Protein AF-A0A931BVM5-F1 (afdb_monomer)

Secondary structure (DSSP, 8-state):
-------HHHHHHTTS--GGGS-HHHHHHHHHHHHHHHHHH-TTHHHHT-EEHHHHHHHHHHHHHHHHTT--B-TTT-SBHHHHHHHHHHHHHHHHHTT-EE--PPP--SHHHHHHHHHHHHHHHHHHTTT--PPPP-GGG-GGGGG-TT--------SS-----S--S-GGG--TT-----

Sequence (182 aa):
MDTKPTNPKDLIGSGKLPVHLWPETATVLGAMALLDGALKYGRSNFRAIGVRSSIYYDAARRHLAAWFEGEDADPDSGLPHLAHALASIAILVDAKAAGKLNDDRMIAGGYRQLIDGMTMHVQRLKDQHAARDPRHYTIADNPANDNAPGRALDAACTGIGCIMSGGCQHPEKCGRIGRCQG

pLDDT: mean 82.14, std 22.31, range [26.61, 98.5]

Radius of gyration: 27.61 Å; Cα contacts (8 Å, |Δi|>4): 112; chains: 1; bounding box: 58×76×55 Å

Solvent-accessible surface area (backbone atoms only — not comparable to full-atom values): 11507 Å² total; per-residue (Å²): 132,87,77,74,84,73,54,68,65,55,65,60,50,72,74,45,86,70,65,84,76,56,62,64,70,57,51,53,36,21,50,53,36,46,48,56,46,25,74,75,64,43,73,66,39,51,69,75,78,32,43,51,45,55,61,38,51,49,53,21,48,50,27,52,46,43,41,73,74,69,42,64,51,35,87,90,77,68,43,46,20,68,18,47,24,44,29,31,51,49,50,54,55,50,17,53,77,70,75,26,51,45,80,66,65,79,78,89,72,64,60,67,64,51,50,58,61,53,53,62,50,52,56,55,52,48,65,77,42,66,92,62,83,78,89,82,84,55,80,89,70,41,78,77,62,78,73,50,94,79,71,75,74,78,79,74,86,66,94,72,81,89,81,82,86,76,88,76,96,63,86,90,74,77,59,101,76,83,67,87,76,133

Mean predicted aligned error: 12.97 Å

Organism: NCBI:txid2791025

Structure (mmCIF, N/CA/C/O backbone):
data_AF-A0A931BVM5-F1
#
_entry.id   AF-A0A931BVM5-F1
#
loop_
_atom_site.group_PDB
_atom_site.id
_atom_site.type_symbol
_atom_site.label_atom_id
_atom_site.label_alt_id
_atom_site.label_comp_id
_atom_site.label_asym_id
_atom_site.label_entity_id
_atom_site.label_seq_id
_atom_site.pdbx_PDB_ins_code
_atom_site.Cartn_x
_atom_site.Cartn_y
_atom_site.Cartn_z
_atom_site.occupancy
_atom_site.B_iso_or_equiv
_atom_site.auth_seq_id
_atom_site.auth_comp_id
_atom_site.auth_asym_id
_atom_site.auth_atom_id
_atom_site.pdbx_PDB_model_num
ATOM 1 N N . MET A 1 1 ? -34.459 11.591 -33.025 1.00 42.59 1 MET A N 1
ATOM 2 C CA . MET A 1 1 ? -33.511 11.008 -32.056 1.00 42.59 1 MET A CA 1
ATOM 3 C C . MET A 1 1 ? -34.347 10.448 -30.923 1.00 42.59 1 MET A C 1
ATOM 5 O O . MET A 1 1 ? -34.807 11.222 -30.097 1.00 42.59 1 MET A O 1
ATOM 9 N N . ASP A 1 2 ? -34.633 9.147 -30.954 1.00 52.28 2 ASP A N 1
ATOM 10 C CA . ASP A 1 2 ? -35.362 8.472 -29.877 1.00 52.28 2 ASP A CA 1
ATOM 11 C C . ASP A 1 2 ? -34.445 8.353 -28.661 1.00 52.28 2 ASP A C 1
ATOM 13 O O . ASP A 1 2 ? -33.487 7.577 -28.646 1.00 52.28 2 ASP A O 1
ATOM 17 N N . THR A 1 3 ? -34.715 9.153 -27.638 1.00 57.78 3 THR A N 1
ATOM 18 C CA . THR A 1 3 ? -34.108 8.984 -26.323 1.00 57.78 3 THR A CA 1
ATOM 19 C C . THR A 1 3 ? -34.682 7.714 -25.711 1.00 57.78 3 THR A C 1
ATOM 21 O O . THR A 1 3 ? -35.846 7.687 -25.311 1.00 57.78 3 THR A O 1
ATOM 24 N N . LYS A 1 4 ? -33.874 6.648 -25.657 1.00 61.81 4 LYS A N 1
ATOM 25 C CA . LYS A 1 4 ? -34.205 5.449 -24.880 1.00 61.81 4 LYS A CA 1
ATOM 26 C C . LYS A 1 4 ? -34.625 5.874 -23.466 1.00 61.81 4 LYS A C 1
ATOM 28 O O . LYS A 1 4 ? -33.920 6.689 -22.869 1.00 61.81 4 LYS A O 1
ATOM 33 N N . PRO A 1 5 ? -35.728 5.340 -22.918 1.00 58.97 5 PRO A N 1
ATOM 34 C CA . PRO A 1 5 ? -36.101 5.610 -21.540 1.00 58.97 5 PRO A CA 1
ATOM 35 C C . PRO A 1 5 ? -35.011 5.040 -20.626 1.00 58.97 5 PRO A C 1
ATOM 37 O O . PRO A 1 5 ? -34.895 3.827 -20.458 1.00 58.97 5 PRO A O 1
ATOM 40 N N . THR A 1 6 ? -34.166 5.916 -20.082 1.00 65.19 6 THR A N 1
ATOM 41 C CA . THR A 1 6 ? -33.165 5.539 -19.084 1.00 65.19 6 THR A CA 1
ATOM 42 C C . THR A 1 6 ? -33.905 5.053 -17.850 1.00 65.19 6 THR A C 1
ATOM 44 O O . THR A 1 6 ? -34.750 5.766 -17.304 1.00 65.19 6 THR A O 1
ATOM 47 N N . ASN A 1 7 ? -33.609 3.830 -17.417 1.00 75.25 7 ASN A N 1
ATOM 48 C CA . ASN A 1 7 ? -34.174 3.268 -16.201 1.00 75.25 7 ASN A CA 1
ATOM 49 C C . ASN A 1 7 ? -33.899 4.243 -15.039 1.00 75.25 7 ASN A C 1
ATOM 51 O O . ASN A 1 7 ? -32.737 4.579 -14.794 1.00 75.25 7 ASN A O 1
ATOM 55 N N . PRO A 1 8 ? -34.922 4.705 -14.300 1.00 70.81 8 PRO A N 1
ATOM 56 C CA . PRO A 1 8 ? -34.732 5.639 -13.192 1.00 70.81 8 PRO A CA 1
ATOM 57 C C . PRO A 1 8 ? -33.739 5.126 -12.138 1.00 70.81 8 PRO A C 1
ATOM 59 O O . PRO A 1 8 ? -33.074 5.922 -11.475 1.00 70.81 8 PRO A O 1
ATOM 62 N N . LYS A 1 9 ? -33.589 3.797 -12.007 1.00 70.50 9 LYS A N 1
ATOM 63 C CA . LYS A 1 9 ? -32.579 3.178 -11.140 1.00 70.50 9 LYS A CA 1
ATOM 64 C C . LYS A 1 9 ? -31.150 3.350 -11.652 1.00 70.50 9 LYS A C 1
ATOM 66 O O . LYS A 1 9 ? -30.263 3.457 -10.814 1.00 70.50 9 LYS A O 1
ATOM 71 N N . ASP A 1 10 ? -30.927 3.421 -12.962 1.00 72.50 10 ASP A N 1
ATOM 72 C CA . ASP A 1 10 ? -29.594 3.645 -13.534 1.00 72.50 10 ASP A CA 1
ATOM 73 C C . ASP A 1 10 ? -29.157 5.088 -13.266 1.00 72.50 10 ASP A C 1
ATOM 75 O O . ASP A 1 10 ? -28.062 5.318 -12.768 1.00 72.50 10 ASP A O 1
ATOM 79 N N . LEU A 1 11 ? -30.057 6.058 -13.464 1.00 68.75 11 LEU A N 1
ATOM 80 C CA . LEU A 1 11 ? -29.774 7.478 -13.227 1.00 68.75 11 LEU A CA 1
ATOM 81 C C . LEU A 1 11 ? -29.498 7.784 -11.741 1.00 68.75 11 LEU A C 1
ATOM 83 O O . LEU A 1 11 ? -28.559 8.504 -11.411 1.00 68.75 11 LEU A O 1
ATOM 87 N N . ILE A 1 12 ? -30.292 7.203 -10.834 1.00 71.56 12 ILE A N 1
ATOM 88 C CA . ILE A 1 12 ? -30.086 7.327 -9.380 1.00 71.56 12 ILE A CA 1
ATOM 89 C C . ILE A 1 12 ? -28.873 6.498 -8.928 1.00 71.56 12 ILE A C 1
ATOM 91 O O . ILE A 1 12 ? -28.158 6.886 -8.004 1.00 71.56 12 ILE A O 1
ATOM 95 N N . GLY A 1 13 ? -28.640 5.345 -9.559 1.00 71.75 13 GLY A N 1
ATOM 96 C CA . GLY A 1 13 ? -27.545 4.427 -9.255 1.00 71.75 13 GLY A CA 1
ATOM 97 C C . GLY A 1 13 ? -26.176 4.997 -9.615 1.00 71.75 13 GLY A C 1
ATOM 98 O O . GLY A 1 13 ? -25.257 4.886 -8.807 1.00 71.75 13 GLY A O 1
ATOM 99 N N . SER A 1 14 ? -26.053 5.680 -10.756 1.00 78.06 14 SER A N 1
ATOM 100 C CA . SER A 1 14 ? -24.813 6.341 -11.192 1.00 78.06 14 SER A CA 1
ATOM 101 C C . SER A 1 14 ? -24.363 7.482 -10.276 1.00 78.06 14 SER A C 1
ATOM 103 O O . SER A 1 14 ? -23.193 7.849 -10.302 1.00 78.06 14 SER A O 1
ATOM 105 N N . GLY A 1 15 ? -25.260 8.036 -9.453 1.00 85.19 15 GLY A N 1
ATOM 106 C CA . GLY A 1 15 ? -24.915 9.046 -8.447 1.00 85.19 15 GLY A CA 1
ATOM 107 C C . GLY A 1 15 ? -24.384 8.473 -7.127 1.00 85.19 15 GLY A C 1
ATOM 108 O O . GLY A 1 15 ? -23.953 9.235 -6.263 1.00 85.19 15 GLY A O 1
ATOM 109 N N . LYS A 1 16 ? -24.435 7.149 -6.930 1.00 88.06 16 LYS A N 1
ATOM 110 C CA . LYS A 1 16 ? -23.966 6.486 -5.703 1.00 88.06 16 LYS A CA 1
ATOM 111 C C . LYS A 1 16 ? -22.513 6.044 -5.839 1.00 88.06 16 LYS A C 1
ATOM 113 O O . LYS A 1 16 ? -22.006 5.867 -6.942 1.00 88.06 16 LYS A O 1
ATOM 118 N N . LEU A 1 17 ? -21.861 5.813 -4.697 1.00 89.56 17 LEU A N 1
ATOM 119 C CA . LEU A 1 17 ? -20.501 5.277 -4.649 1.00 89.56 17 LEU A CA 1
ATOM 120 C C . LEU A 1 17 ? -20.424 3.960 -5.454 1.00 89.56 17 LEU A C 1
ATOM 122 O O . LEU A 1 17 ? -21.107 2.997 -5.089 1.00 89.56 17 LEU A O 1
ATOM 126 N N . PRO A 1 18 ? -19.610 3.885 -6.523 1.00 92.50 18 PRO A N 1
ATOM 127 C CA . PRO A 1 18 ? -19.565 2.725 -7.406 1.00 92.50 18 PRO A CA 1
ATOM 128 C C . PRO A 1 18 ? -18.680 1.618 -6.813 1.00 92.50 18 PRO A C 1
ATOM 130 O O . PRO A 1 18 ? -17.624 1.294 -7.347 1.00 92.50 18 PRO A O 1
ATOM 133 N N . VAL A 1 19 ? -19.113 1.020 -5.696 1.00 92.56 19 VAL A N 1
ATOM 134 C CA . VAL A 1 19 ? -18.341 -0.007 -4.963 1.00 92.56 19 VAL A CA 1
ATOM 135 C C . VAL A 1 19 ? -17.994 -1.234 -5.812 1.00 92.56 19 VAL A C 1
ATOM 137 O O . VAL A 1 19 ? -16.988 -1.875 -5.557 1.00 92.56 19 VAL A O 1
ATOM 140 N N . HIS A 1 20 ? -18.765 -1.511 -6.866 1.00 91.38 20 HIS A N 1
ATOM 141 C CA . HIS A 1 20 ? -18.509 -2.601 -7.813 1.00 91.38 20 HIS A CA 1
ATOM 142 C C . HIS A 1 20 ? -17.210 -2.440 -8.624 1.00 91.38 20 HIS A C 1
ATOM 144 O O . HIS A 1 20 ? -16.768 -3.398 -9.249 1.00 91.38 20 HIS A O 1
ATOM 150 N N . LEU A 1 21 ? -16.617 -1.238 -8.662 1.00 94.00 21 LEU A N 1
ATOM 151 C CA . LEU A 1 21 ? -15.313 -1.014 -9.294 1.00 94.00 21 LEU A CA 1
ATOM 152 C C . LEU A 1 21 ? -14.157 -1.528 -8.427 1.00 94.00 21 LEU A C 1
ATOM 154 O O . LEU A 1 21 ? -13.036 -1.658 -8.916 1.00 94.00 21 LEU A O 1
ATOM 158 N N . TRP A 1 22 ? -14.410 -1.795 -7.145 1.00 94.94 22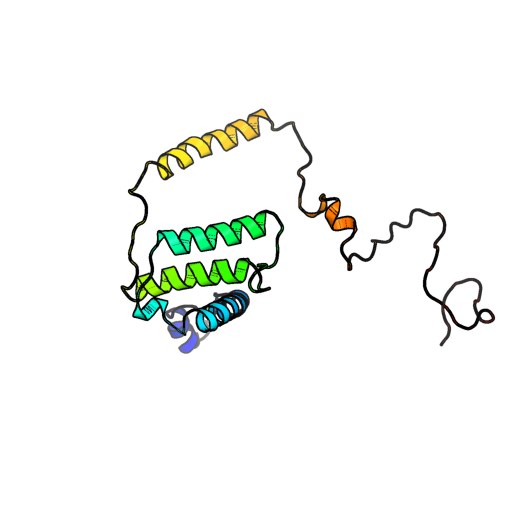 TRP A N 1
ATOM 159 C CA . TRP A 1 22 ? -13.421 -2.390 -6.265 1.00 94.94 22 TRP A CA 1
ATOM 160 C C . TRP A 1 22 ? -13.272 -3.888 -6.576 1.00 94.94 22 TRP A C 1
ATOM 162 O O . TRP A 1 22 ? -14.271 -4.609 -6.598 1.00 94.94 22 TRP A O 1
ATOM 172 N N . PRO A 1 23 ? -12.049 -4.390 -6.816 1.00 96.00 23 PRO A N 1
ATOM 173 C CA . PRO A 1 23 ? -11.846 -5.802 -7.103 1.00 96.00 23 PRO A CA 1
ATOM 174 C C . PRO A 1 23 ? -12.084 -6.653 -5.851 1.00 96.00 23 PRO A C 1
ATOM 176 O O . PRO A 1 23 ? -11.344 -6.562 -4.870 1.00 96.00 23 PRO A O 1
ATOM 179 N N . GLU A 1 24 ? -13.063 -7.557 -5.907 1.00 96.56 24 GLU A N 1
ATOM 180 C CA . GLU A 1 24 ? -13.383 -8.436 -4.770 1.00 96.56 24 GLU A CA 1
ATOM 181 C C . GLU A 1 24 ? -12.251 -9.405 -4.407 1.00 96.56 24 GLU A C 1
ATOM 183 O O . GLU A 1 24 ? -12.160 -9.863 -3.271 1.00 96.56 24 GLU A O 1
ATOM 188 N N . THR A 1 25 ? -11.318 -9.669 -5.324 1.00 96.81 25 THR A N 1
ATOM 189 C CA . THR A 1 25 ? -10.091 -10.420 -5.018 1.00 96.81 25 THR A CA 1
ATOM 190 C C . THR A 1 25 ? -9.241 -9.718 -3.955 1.00 96.81 25 THR A C 1
ATOM 192 O O . THR A 1 25 ? -8.720 -10.376 -3.054 1.00 96.81 25 THR A O 1
ATOM 195 N N . ALA A 1 26 ? -9.156 -8.384 -3.996 1.00 96.25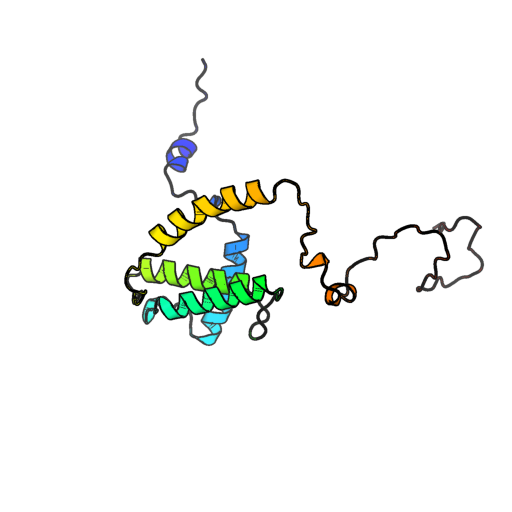 26 ALA A N 1
ATOM 196 C CA . ALA A 1 26 ? -8.482 -7.603 -2.964 1.00 96.25 26 ALA A CA 1
ATOM 197 C C . ALA A 1 26 ? -9.259 -7.643 -1.640 1.00 96.25 26 ALA A C 1
ATOM 199 O O . ALA A 1 26 ? -8.642 -7.733 -0.578 1.00 96.25 26 ALA A O 1
ATOM 200 N N . THR A 1 27 ? -10.599 -7.636 -1.693 1.00 96.75 27 THR A N 1
ATOM 201 C CA . THR A 1 27 ? -11.451 -7.823 -0.506 1.00 96.75 27 THR A CA 1
ATOM 202 C C . THR A 1 27 ? -11.159 -9.157 0.174 1.00 96.75 27 THR A C 1
ATOM 204 O O . THR A 1 27 ? -10.944 -9.187 1.383 1.00 96.75 27 THR A O 1
ATOM 207 N N . VAL A 1 28 ? -11.107 -10.253 -0.589 1.00 98.12 28 VAL A N 1
ATOM 208 C CA . VAL A 1 28 ? -10.853 -11.601 -0.060 1.00 98.12 28 VAL A CA 1
ATOM 209 C C . VAL A 1 28 ? -9.478 -11.688 0.605 1.00 98.12 28 VAL A C 1
ATOM 211 O O . VAL A 1 28 ? -9.382 -12.144 1.744 1.00 98.12 28 VAL A O 1
ATOM 214 N N . LEU A 1 29 ? -8.419 -11.208 -0.057 1.00 97.81 29 LEU A N 1
ATOM 215 C CA . LEU A 1 29 ? -7.067 -11.228 0.514 1.00 97.81 29 LEU A CA 1
ATOM 216 C C . LEU A 1 29 ? -6.962 -10.353 1.766 1.00 97.81 29 LEU A C 1
ATOM 218 O O . LEU A 1 29 ? -6.486 -10.812 2.804 1.00 97.81 29 LEU A O 1
ATOM 222 N N . GLY A 1 30 ? -7.459 -9.116 1.698 1.00 97.38 30 GLY A N 1
ATOM 223 C CA . GLY A 1 30 ? -7.471 -8.216 2.848 1.00 97.38 30 GLY A CA 1
ATOM 224 C C . GLY A 1 30 ? -8.259 -8.792 4.028 1.00 97.38 30 GLY A C 1
ATOM 225 O O . GLY A 1 30 ? -7.814 -8.688 5.168 1.00 97.38 30 GLY A O 1
ATOM 226 N N . ALA A 1 31 ? -9.390 -9.457 3.772 1.00 97.75 31 ALA A N 1
ATOM 227 C CA . ALA A 1 31 ? -10.186 -10.108 4.8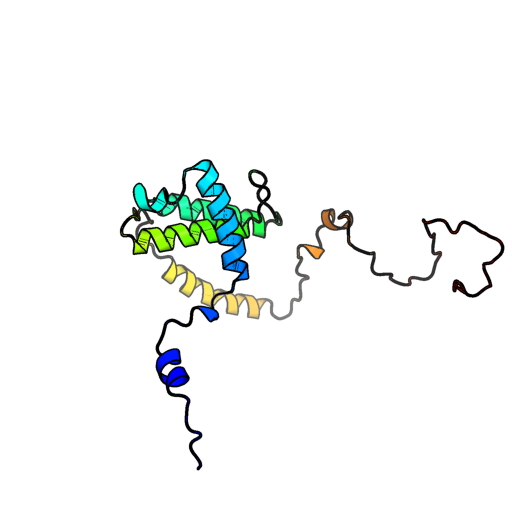09 1.00 97.75 31 ALA A CA 1
ATOM 228 C C . ALA A 1 31 ? -9.431 -11.253 5.501 1.00 97.75 31 ALA A C 1
ATOM 230 O O . ALA A 1 31 ? -9.513 -11.369 6.722 1.00 97.75 31 ALA A O 1
ATOM 231 N N . MET A 1 32 ? -8.665 -12.061 4.759 1.00 98.19 32 MET A N 1
ATOM 232 C CA . MET A 1 32 ? -7.850 -13.138 5.338 1.00 98.19 32 MET A CA 1
ATOM 233 C C . MET A 1 32 ? -6.720 -12.601 6.222 1.00 98.19 32 MET A C 1
ATOM 235 O O . MET A 1 32 ? -6.520 -13.099 7.328 1.00 98.19 32 MET A O 1
ATOM 239 N N . ALA A 1 33 ? -6.029 -11.545 5.792 1.00 97.62 33 ALA A N 1
ATOM 240 C CA . ALA A 1 33 ? -5.011 -10.901 6.623 1.00 97.62 33 ALA A CA 1
ATOM 241 C C . ALA A 1 33 ? -5.620 -10.212 7.863 1.00 97.62 33 ALA A C 1
ATOM 243 O O . ALA A 1 33 ? -5.061 -10.271 8.957 1.00 97.62 33 ALA A O 1
ATOM 244 N N . LEU A 1 34 ? -6.811 -9.613 7.742 1.00 97.69 34 LEU A N 1
ATOM 245 C CA . LEU A 1 34 ? -7.543 -9.080 8.897 1.00 97.69 34 LEU A CA 1
ATOM 246 C C . LEU A 1 34 ? -8.037 -10.176 9.845 1.00 97.69 34 LEU A C 1
ATOM 248 O O . LEU A 1 34 ? -8.117 -9.926 11.047 1.00 97.69 34 LEU A O 1
ATOM 252 N N . LEU A 1 35 ? -8.369 -11.366 9.339 1.00 98.00 35 LEU A N 1
ATOM 253 C CA . LEU A 1 35 ? -8.685 -12.521 10.174 1.00 98.00 35 LEU A CA 1
ATOM 254 C C . LEU A 1 35 ? -7.461 -12.937 10.996 1.00 98.00 35 LEU A C 1
ATOM 256 O O . LEU A 1 35 ? -7.585 -13.070 12.210 1.00 98.00 35 LEU A O 1
ATOM 260 N N . ASP A 1 36 ? -6.289 -13.063 10.369 1.00 97.69 36 ASP A N 1
ATOM 261 C CA . ASP A 1 36 ? -5.028 -13.338 11.073 1.00 97.69 36 ASP A CA 1
ATOM 262 C C . ASP A 1 36 ? -4.762 -12.295 12.176 1.00 97.69 36 ASP A C 1
ATOM 264 O O . ASP A 1 36 ? -4.568 -12.634 13.347 1.00 97.69 36 ASP A O 1
ATOM 268 N N . GLY A 1 37 ? -4.892 -11.006 11.847 1.00 96.31 37 GLY A N 1
ATOM 269 C CA . GLY A 1 37 ? -4.779 -9.923 12.826 1.00 96.31 37 GLY A CA 1
ATOM 270 C C . GLY A 1 37 ? -5.826 -9.989 13.945 1.00 96.31 37 GLY A C 1
ATOM 271 O O . GLY A 1 37 ? -5.503 -9.750 15.109 1.00 96.31 37 GLY A O 1
ATOM 272 N N . ALA A 1 38 ? -7.075 -10.344 13.632 1.00 97.38 38 ALA A N 1
ATOM 273 C CA . ALA A 1 38 ? -8.145 -10.472 14.619 1.00 97.38 38 ALA A CA 1
ATOM 274 C C . ALA A 1 38 ? -7.907 -11.634 15.592 1.00 97.38 38 ALA A C 1
ATOM 276 O O . ALA A 1 38 ? -8.249 -11.509 16.769 1.00 97.38 38 ALA A O 1
ATOM 277 N N . LEU A 1 39 ? -7.315 -12.735 15.122 1.00 97.12 39 LEU A N 1
ATOM 278 C CA . LEU A 1 39 ? -6.933 -13.871 15.962 1.00 97.12 39 LEU A CA 1
ATOM 279 C C . LEU A 1 39 ? -5.741 -13.533 16.870 1.00 97.12 39 LEU A C 1
ATOM 281 O O . LEU A 1 39 ? -5.714 -13.972 18.017 1.00 97.12 39 LEU A O 1
ATOM 285 N N . LYS A 1 40 ? -4.792 -12.715 16.396 1.00 95.31 40 LYS A N 1
ATOM 286 C CA . LYS A 1 40 ? -3.601 -12.303 17.162 1.00 95.31 40 LYS A CA 1
ATOM 287 C C . LYS A 1 40 ? -3.876 -11.190 18.174 1.00 95.31 40 LYS A C 1
ATOM 289 O O . LYS A 1 40 ? -3.362 -11.223 19.289 1.00 95.31 40 LYS A O 1
ATOM 294 N N . TYR A 1 41 ? -4.667 -10.191 17.792 1.00 95.88 41 TYR A N 1
ATOM 295 C CA . TYR A 1 41 ? -4.781 -8.933 18.539 1.00 95.88 41 TYR A CA 1
ATOM 296 C C . TYR A 1 41 ? -6.214 -8.561 18.930 1.00 95.88 41 TYR A C 1
ATOM 298 O O . TYR A 1 41 ? -6.440 -7.505 19.525 1.00 95.88 41 TYR A O 1
ATOM 306 N N . GLY A 1 42 ? -7.181 -9.418 18.603 1.00 95.88 42 GLY A N 1
ATOM 307 C CA . GLY A 1 42 ? -8.599 -9.164 18.804 1.00 95.88 42 GLY A CA 1
ATOM 308 C C . GLY A 1 42 ? -9.229 -8.393 17.644 1.00 95.88 42 GLY A C 1
ATOM 309 O O . GLY A 1 42 ? -8.653 -7.474 17.055 1.00 95.88 42 GLY A O 1
ATOM 310 N N . ARG A 1 43 ? -10.470 -8.759 17.318 1.00 95.06 43 ARG A N 1
ATOM 311 C CA . ARG A 1 43 ? -11.250 -8.119 16.255 1.00 95.06 43 ARG A CA 1
ATOM 312 C C . ARG A 1 43 ? -11.420 -6.619 16.517 1.00 95.06 43 ARG A C 1
ATOM 314 O O . ARG A 1 43 ? -11.847 -6.215 17.595 1.00 95.06 43 ARG A O 1
ATOM 321 N N . SER A 1 44 ? -11.180 -5.806 15.487 1.00 91.69 44 SER A N 1
ATOM 322 C CA . SER A 1 44 ? -11.395 -4.349 15.504 1.00 91.69 44 SER A CA 1
ATOM 323 C C . SER A 1 44 ? -10.590 -3.586 16.568 1.00 91.69 44 SER A C 1
ATOM 325 O O . SER A 1 44 ? -10.937 -2.449 16.897 1.00 91.69 44 SER A O 1
ATOM 327 N N . ASN A 1 45 ? -9.506 -4.162 17.096 1.00 95.31 45 ASN A N 1
ATOM 328 C CA . ASN A 1 45 ? -8.632 -3.505 18.073 1.00 95.31 45 ASN A CA 1
ATOM 329 C C . ASN A 1 45 ? -8.120 -2.132 17.583 1.00 95.31 45 ASN A C 1
ATOM 331 O O . ASN A 1 45 ? -8.088 -1.172 18.353 1.00 95.31 45 ASN A O 1
ATOM 335 N N . PHE A 1 46 ? -7.822 -2.011 16.285 1.00 92.50 46 PHE A N 1
ATOM 336 C CA . PHE A 1 46 ? -7.379 -0.784 15.620 1.00 92.50 46 PHE A CA 1
ATOM 337 C C . PHE A 1 46 ? -8.414 0.351 15.677 1.00 92.50 46 PHE A C 1
ATOM 339 O O . P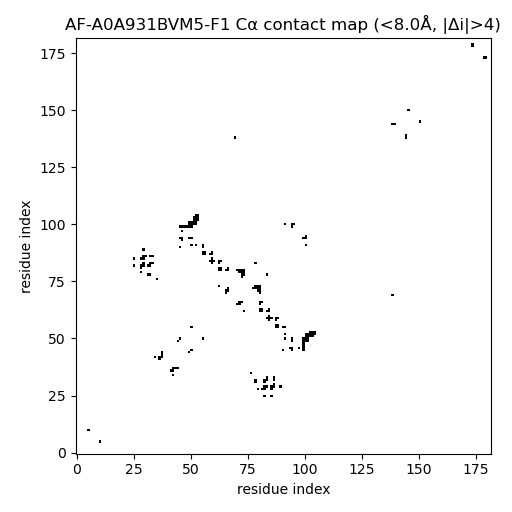HE A 1 46 ? -8.034 1.520 15.673 1.00 92.50 46 PHE A O 1
ATOM 346 N N . ARG A 1 47 ? -9.711 0.037 15.808 1.00 93.69 47 ARG A N 1
ATOM 347 C CA . ARG A 1 47 ? -10.774 1.035 16.032 1.00 93.69 47 ARG A CA 1
ATOM 348 C C . ARG A 1 47 ? -10.929 1.414 17.502 1.00 93.69 47 ARG A C 1
ATOM 350 O O . ARG A 1 47 ? -11.302 2.543 17.810 1.00 93.69 47 ARG A O 1
ATOM 357 N N . ALA A 1 48 ? -10.670 0.482 18.415 1.00 94.38 48 ALA A N 1
ATOM 358 C CA . ALA A 1 48 ? -10.800 0.731 19.847 1.00 94.38 48 ALA A CA 1
ATOM 359 C C . ALA A 1 48 ? -9.638 1.591 20.370 1.00 94.38 48 ALA A C 1
ATOM 361 O O . ALA A 1 48 ? -9.861 2.660 20.948 1.00 94.38 48 ALA A O 1
ATOM 362 N N . ILE A 1 49 ? -8.410 1.135 20.114 1.00 94.75 49 ILE A N 1
ATOM 363 C CA . ILE A 1 49 ? -7.169 1.675 20.688 1.00 94.75 49 ILE A CA 1
ATOM 364 C C . ILE A 1 49 ? -6.575 2.774 19.797 1.00 94.75 49 ILE A C 1
ATOM 366 O O . ILE A 1 49 ? -5.983 3.729 20.296 1.00 94.75 49 ILE A O 1
ATOM 370 N N . GLY A 1 50 ? -6.787 2.676 18.484 1.00 94.56 50 GLY A N 1
ATOM 371 C CA . GLY A 1 50 ? -6.159 3.539 17.491 1.00 94.56 50 GLY A CA 1
ATOM 372 C C . GLY A 1 50 ? -4.826 3.003 16.986 1.00 94.56 50 GLY A C 1
ATOM 373 O O . GLY A 1 50 ? -4.302 1.999 17.469 1.00 94.56 50 GLY A O 1
ATOM 374 N N . VAL A 1 51 ? -4.304 3.660 15.953 1.00 97.06 51 VAL A N 1
ATOM 375 C CA . VAL A 1 51 ? -3.114 3.208 15.221 1.00 97.06 51 VAL A CA 1
ATOM 376 C C . VAL A 1 51 ? -2.159 4.358 14.958 1.00 97.06 51 VAL A C 1
ATOM 378 O O . VAL A 1 51 ? -2.571 5.512 14.871 1.00 97.06 51 VAL A O 1
ATOM 381 N N . ARG A 1 52 ? -0.874 4.038 14.813 1.00 97.88 52 ARG A N 1
ATOM 382 C CA . ARG A 1 52 ? 0.176 4.998 14.475 1.00 97.88 52 ARG A CA 1
ATOM 383 C C . ARG A 1 52 ? 0.527 4.880 12.995 1.00 97.88 52 ARG A C 1
ATOM 385 O O . ARG A 1 52 ? 0.764 3.769 12.519 1.00 97.88 52 ARG A O 1
ATOM 392 N N . SER A 1 53 ? 0.566 6.008 12.290 1.00 97.44 53 SER A N 1
ATOM 393 C CA . SER A 1 53 ? 0.767 6.038 10.836 1.00 97.44 53 SER A CA 1
ATOM 394 C C . SER A 1 53 ? 2.081 5.383 10.410 1.00 97.44 53 SER A C 1
ATOM 396 O O . SER A 1 53 ? 2.082 4.556 9.499 1.00 97.44 53 SER A O 1
ATOM 398 N N . SER A 1 54 ? 3.182 5.695 11.098 1.00 97.81 54 SER A N 1
ATOM 399 C CA . SER A 1 54 ? 4.516 5.152 10.809 1.00 97.81 54 SER A CA 1
ATOM 400 C C . SER A 1 54 ? 4.586 3.624 10.883 1.00 97.81 54 SER A C 1
ATOM 402 O O . SER A 1 54 ? 5.185 3.002 10.010 1.00 97.81 54 SER A O 1
ATOM 404 N N . ILE A 1 55 ? 3.930 3.011 11.873 1.00 98.06 55 ILE A N 1
ATOM 405 C CA . ILE A 1 55 ? 3.982 1.560 12.114 1.00 98.06 55 ILE A CA 1
ATOM 406 C C . ILE A 1 55 ? 3.324 0.786 10.974 1.00 98.06 55 ILE A C 1
ATOM 408 O O . ILE A 1 55 ? 3.905 -0.161 10.450 1.00 98.06 55 ILE A O 1
ATOM 412 N N . TYR A 1 56 ? 2.123 1.199 10.571 1.00 97.69 56 TYR A N 1
ATOM 413 C CA . TYR A 1 56 ? 1.394 0.523 9.498 1.00 97.69 56 TYR A CA 1
ATOM 414 C C . TYR A 1 56 ? 1.957 0.860 8.113 1.00 97.69 56 TYR A C 1
ATOM 416 O O . TYR A 1 56 ? 1.909 0.018 7.219 1.00 97.69 56 TYR A O 1
ATOM 424 N N . TYR A 1 57 ? 2.536 2.053 7.936 1.00 98.06 57 TYR A N 1
ATOM 425 C CA . TYR A 1 57 ? 3.299 2.384 6.733 1.00 98.06 57 TYR A CA 1
ATOM 426 C C . TYR A 1 57 ? 4.517 1.464 6.576 1.00 98.06 57 TYR A C 1
ATOM 428 O O . TYR A 1 57 ? 4.726 0.909 5.498 1.00 98.06 57 TYR A O 1
ATOM 436 N N . ASP A 1 58 ? 5.291 1.262 7.645 1.00 98.12 58 ASP A N 1
ATOM 437 C CA . ASP A 1 58 ? 6.468 0.394 7.606 1.00 98.12 58 ASP A CA 1
ATOM 438 C C . ASP A 1 58 ? 6.081 -1.080 7.415 1.00 98.12 58 ASP A C 1
ATOM 440 O O . ASP A 1 58 ? 6.663 -1.766 6.580 1.00 98.12 58 ASP A O 1
ATOM 444 N N . ALA A 1 59 ? 5.028 -1.553 8.094 1.00 97.56 59 ALA A N 1
ATOM 445 C CA . ALA A 1 59 ? 4.495 -2.901 7.888 1.00 97.56 59 ALA A CA 1
ATOM 446 C C . ALA A 1 59 ? 4.090 -3.149 6.424 1.00 97.56 59 ALA A C 1
ATOM 448 O O . ALA A 1 59 ? 4.544 -4.119 5.816 1.00 97.56 59 ALA A O 1
ATOM 449 N N . ALA A 1 60 ? 3.315 -2.238 5.824 1.00 98.31 60 ALA A N 1
ATOM 450 C CA . ALA A 1 60 ? 2.939 -2.337 4.415 1.00 98.31 60 ALA A CA 1
ATOM 451 C C . ALA A 1 60 ? 4.172 -2.339 3.500 1.00 98.31 60 ALA A C 1
ATOM 453 O O . ALA A 1 60 ? 4.257 -3.140 2.570 1.00 98.31 60 ALA A O 1
ATOM 454 N N . ARG A 1 61 ? 5.149 -1.466 3.776 1.00 98.25 61 ARG A N 1
ATOM 455 C CA . ARG A 1 61 ? 6.377 -1.359 2.984 1.00 98.25 61 ARG A CA 1
ATOM 456 C C . ARG A 1 61 ? 7.223 -2.630 3.051 1.00 98.25 61 ARG A C 1
ATOM 458 O O . ARG A 1 61 ? 7.735 -3.030 2.012 1.00 98.25 61 ARG A O 1
ATOM 465 N N . ARG A 1 62 ? 7.362 -3.269 4.218 1.00 98.25 62 ARG A N 1
ATOM 466 C CA . ARG A 1 62 ? 8.114 -4.530 4.355 1.00 98.25 62 ARG A CA 1
ATOM 467 C C . ARG A 1 62 ? 7.472 -5.664 3.560 1.00 98.25 62 ARG A C 1
ATOM 469 O O . ARG A 1 62 ? 8.184 -6.353 2.843 1.00 98.25 62 ARG A O 1
ATOM 476 N N . HIS A 1 63 ? 6.146 -5.801 3.603 1.00 98.38 63 HIS A N 1
ATOM 477 C CA . HIS A 1 63 ? 5.446 -6.807 2.796 1.00 98.38 63 HIS A CA 1
ATOM 478 C C . HIS A 1 63 ? 5.538 -6.529 1.290 1.00 98.38 63 HIS A C 1
ATOM 480 O O . HIS A 1 63 ? 5.760 -7.449 0.511 1.00 98.38 63 HIS A O 1
ATOM 486 N N . LEU A 1 64 ? 5.416 -5.266 0.867 1.00 98.50 64 LEU A N 1
ATOM 487 C CA . LEU A 1 64 ? 5.610 -4.900 -0.541 1.00 98.50 64 LEU A CA 1
ATOM 488 C C . LEU A 1 64 ? 7.048 -5.147 -1.010 1.00 98.50 64 LEU A C 1
ATOM 490 O O . LEU A 1 64 ? 7.243 -5.566 -2.146 1.00 98.50 64 LEU A O 1
ATOM 494 N N . ALA A 1 65 ? 8.037 -4.888 -0.152 1.00 98.06 65 ALA A N 1
ATOM 495 C CA . ALA A 1 65 ? 9.437 -5.157 -0.452 1.00 98.06 65 ALA A CA 1
ATOM 496 C C . ALA A 1 65 ? 9.698 -6.662 -0.585 1.00 98.06 65 ALA A C 1
ATOM 498 O O . ALA A 1 65 ? 10.257 -7.067 -1.592 1.00 98.06 65 ALA A O 1
ATOM 499 N N . ALA A 1 66 ? 9.237 -7.482 0.363 1.00 97.31 66 ALA A N 1
ATOM 500 C CA . ALA A 1 66 ? 9.386 -8.937 0.298 1.00 97.31 66 ALA A CA 1
ATOM 501 C C . ALA A 1 66 ? 8.760 -9.522 -0.980 1.00 97.31 66 ALA A C 1
ATOM 503 O O . ALA A 1 66 ? 9.414 -10.256 -1.717 1.00 97.31 66 ALA A O 1
ATOM 504 N N . TRP A 1 67 ? 7.543 -9.077 -1.316 1.00 97.38 67 TRP A N 1
ATOM 505 C CA . TRP A 1 67 ? 6.900 -9.429 -2.582 1.00 97.38 67 TRP A CA 1
ATOM 506 C C . TRP A 1 67 ? 7.725 -9.034 -3.811 1.00 97.38 67 TRP A C 1
ATOM 508 O O . TRP A 1 67 ? 7.875 -9.822 -4.744 1.00 97.38 67 TRP A O 1
ATOM 518 N N . PHE A 1 68 ? 8.286 -7.825 -3.822 1.00 96.81 68 PHE A N 1
ATOM 519 C CA . PHE A 1 68 ? 9.086 -7.351 -4.950 1.00 96.81 68 PHE A CA 1
ATOM 520 C C . PHE A 1 68 ? 10.429 -8.086 -5.086 1.00 96.81 68 PHE A C 1
ATOM 522 O O . PHE A 1 68 ? 10.909 -8.275 -6.201 1.00 96.81 68 PHE A O 1
ATOM 529 N N . GLU A 1 69 ? 10.997 -8.549 -3.972 1.00 95.12 69 GLU A N 1
ATOM 530 C CA . GLU A 1 69 ? 12.198 -9.391 -3.935 1.00 95.12 69 GLU A CA 1
ATOM 531 C C . GLU A 1 69 ? 11.905 -10.877 -4.245 1.00 95.12 69 GLU A C 1
ATOM 533 O O . GLU A 1 69 ? 12.817 -11.704 -4.232 1.00 95.12 69 GLU A O 1
ATOM 538 N N . GLY A 1 70 ? 10.657 -11.223 -4.590 1.00 93.56 70 GLY A N 1
ATOM 539 C CA . GLY A 1 70 ? 10.271 -12.543 -5.096 1.00 93.56 70 GLY A CA 1
ATOM 540 C C . GLY A 1 70 ? 9.736 -13.521 -4.048 1.00 93.56 70 GLY A C 1
ATOM 541 O O . GLY A 1 70 ? 9.588 -14.703 -4.355 1.00 93.56 70 GLY A O 1
ATOM 542 N N . GLU A 1 71 ? 9.441 -13.065 -2.831 1.00 94.56 71 GLU A N 1
ATOM 543 C CA . GLU A 1 71 ? 8.747 -13.865 -1.820 1.00 94.56 71 GLU A CA 1
ATOM 544 C C . GLU A 1 71 ? 7.227 -13.729 -2.007 1.00 94.56 71 GLU A C 1
ATOM 546 O O . GLU A 1 71 ? 6.688 -12.628 -1.993 1.00 94.56 71 GLU A O 1
ATOM 551 N N . ASP A 1 72 ? 6.493 -14.825 -2.205 1.00 94.69 72 ASP A N 1
ATOM 552 C CA . ASP A 1 72 ? 5.041 -14.732 -2.437 1.00 94.69 72 ASP A CA 1
ATOM 553 C C . ASP A 1 72 ? 4.229 -14.691 -1.136 1.00 94.69 72 ASP A C 1
ATOM 555 O O . ASP A 1 72 ? 3.217 -13.983 -1.039 1.00 94.69 72 ASP A O 1
ATOM 559 N N . ALA A 1 73 ? 4.662 -15.454 -0.133 1.00 96.69 73 ALA A N 1
ATOM 560 C CA . ALA A 1 73 ? 3.922 -15.694 1.097 1.00 96.69 73 ALA A CA 1
ATOM 561 C C . ALA A 1 73 ? 4.741 -15.318 2.327 1.00 96.69 73 ALA A C 1
ATOM 563 O O . ALA A 1 73 ? 5.922 -15.620 2.421 1.00 96.69 73 ALA A O 1
ATOM 564 N N . ASP A 1 74 ? 4.057 -14.718 3.293 1.00 94.81 74 ASP A N 1
ATOM 565 C CA . ASP A 1 74 ? 4.607 -14.363 4.587 1.00 94.81 74 ASP A CA 1
ATOM 566 C C . ASP A 1 74 ? 4.935 -15.615 5.415 1.00 94.81 74 ASP A C 1
ATOM 568 O O . ASP A 1 74 ? 4.049 -16.451 5.611 1.00 94.81 74 ASP A O 1
ATOM 572 N N . PRO A 1 75 ? 6.165 -15.757 5.936 1.00 95.44 75 PRO A N 1
ATOM 573 C CA . PRO A 1 75 ? 6.596 -16.979 6.610 1.00 95.44 75 PRO A CA 1
ATOM 574 C C . PRO A 1 75 ? 5.889 -17.204 7.952 1.00 95.44 75 PRO A C 1
ATOM 576 O O . PRO A 1 75 ? 5.736 -18.349 8.375 1.00 95.44 75 PRO A O 1
ATOM 579 N N . ASP A 1 76 ? 5.423 -16.137 8.608 1.00 92.94 76 ASP A N 1
ATOM 580 C CA . ASP A 1 76 ? 4.765 -16.224 9.914 1.00 92.94 76 ASP A CA 1
ATOM 581 C C . ASP A 1 76 ? 3.309 -16.700 9.803 1.00 92.94 76 ASP A C 1
ATOM 583 O O . ASP A 1 76 ? 2.807 -17.411 10.675 1.00 92.94 76 ASP A O 1
ATOM 587 N N . SER A 1 77 ? 2.602 -16.278 8.753 1.00 94.88 77 SER A N 1
ATOM 588 C CA . SER A 1 77 ? 1.170 -16.557 8.566 1.00 94.88 77 SER A CA 1
ATOM 589 C C . SER A 1 77 ? 0.856 -17.550 7.446 1.00 94.88 77 SER A C 1
ATOM 591 O O . SER A 1 77 ? -0.243 -18.103 7.414 1.00 94.88 77 SER A O 1
ATOM 593 N N . GLY A 1 78 ? 1.775 -17.749 6.499 1.00 95.94 78 GLY A N 1
ATOM 594 C CA . GLY A 1 78 ? 1.546 -18.486 5.255 1.00 95.94 78 GLY A CA 1
ATOM 595 C C . GLY A 1 78 ? 0.621 -17.774 4.257 1.00 95.94 78 GLY A C 1
ATOM 596 O O . GLY A 1 78 ? 0.266 -18.358 3.233 1.00 95.94 78 GLY A O 1
ATOM 597 N N . LEU A 1 79 ? 0.195 -16.535 4.535 1.00 97.19 79 LEU A N 1
ATOM 598 C CA . LEU A 1 79 ? -0.664 -15.751 3.642 1.00 97.19 79 LEU A CA 1
ATOM 599 C C . LEU A 1 79 ? 0.163 -14.940 2.636 1.00 97.19 79 LEU A C 1
ATOM 601 O O . LEU A 1 79 ? 1.286 -14.551 2.950 1.00 97.19 79 LEU A O 1
ATOM 605 N N . PRO A 1 80 ? -0.389 -14.592 1.458 1.00 98.00 80 PRO A N 1
ATOM 606 C CA . PRO A 1 80 ? 0.319 -13.757 0.494 1.00 98.00 80 PRO A CA 1
ATOM 607 C C . PRO A 1 80 ? 0.753 -12.416 1.094 1.00 98.00 80 PRO A 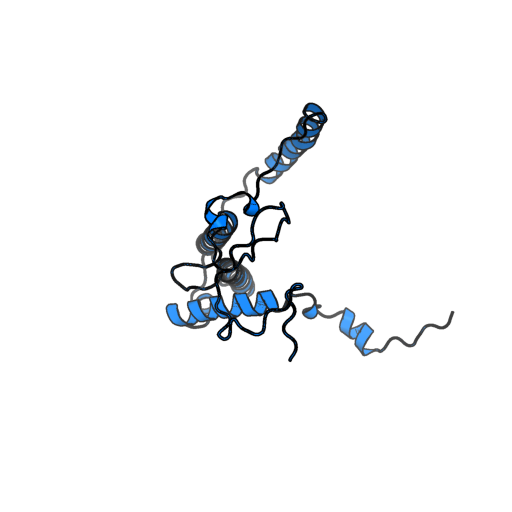C 1
ATOM 609 O O . PRO A 1 80 ? -0.051 -11.747 1.748 1.00 98.00 80 PRO A O 1
ATOM 612 N N . HIS A 1 81 ? 1.968 -11.948 0.809 1.00 97.88 81 HIS A N 1
ATOM 613 C CA . HIS A 1 81 ? 2.431 -10.647 1.314 1.00 97.88 81 HIS A CA 1
ATOM 614 C C . HIS A 1 81 ? 1.522 -9.483 0.899 1.00 97.88 81 HIS A C 1
ATOM 616 O O . HIS A 1 81 ? 1.263 -8.567 1.685 1.00 97.88 81 HIS A O 1
ATOM 622 N N . LEU A 1 82 ? 0.956 -9.547 -0.309 1.00 98.19 82 LEU A N 1
ATOM 623 C CA . LEU A 1 82 ? -0.009 -8.557 -0.787 1.00 98.19 82 LEU A CA 1
ATOM 624 C C . LEU A 1 82 ? -1.272 -8.487 0.088 1.00 98.19 82 LEU A C 1
ATOM 626 O O . LEU A 1 82 ? -1.855 -7.412 0.216 1.00 98.19 82 LEU A O 1
ATOM 630 N N . ALA A 1 83 ? -1.674 -9.587 0.732 1.00 98.25 83 ALA A N 1
ATOM 631 C CA . ALA A 1 83 ? -2.801 -9.596 1.663 1.00 98.25 83 ALA A CA 1
ATOM 632 C C . ALA A 1 83 ? -2.516 -8.718 2.892 1.00 98.25 83 ALA A C 1
ATOM 634 O O . ALA A 1 83 ? -3.335 -7.871 3.257 1.00 98.25 83 ALA A O 1
ATOM 635 N N . HIS A 1 84 ? -1.328 -8.856 3.486 1.00 98.19 84 HIS A N 1
ATOM 636 C CA . HIS A 1 84 ? -0.906 -8.060 4.644 1.00 98.19 84 HIS A CA 1
ATOM 637 C C . HIS A 1 84 ? -0.643 -6.596 4.301 1.00 98.19 84 HIS A C 1
ATOM 639 O O . HIS A 1 84 ? -0.987 -5.703 5.082 1.00 98.19 84 HIS A O 1
ATOM 645 N N . ALA A 1 85 ? -0.103 -6.324 3.110 1.00 98.31 85 ALA A N 1
ATOM 646 C CA . ALA A 1 85 ? 0.023 -4.961 2.603 1.00 98.31 85 ALA A CA 1
ATOM 647 C C . ALA A 1 85 ? -1.358 -4.297 2.447 1.00 98.31 85 ALA A C 1
ATOM 649 O O . ALA A 1 85 ? -1.563 -3.182 2.933 1.00 98.31 85 ALA A O 1
ATOM 650 N N . LEU A 1 86 ? -2.332 -4.998 1.849 1.00 98.25 86 LEU A N 1
ATOM 651 C CA . LEU A 1 86 ? -3.714 -4.521 1.723 1.00 98.25 86 LEU A CA 1
ATOM 652 C C . LEU A 1 86 ? -4.357 -4.265 3.088 1.00 98.25 86 LEU A C 1
ATOM 654 O O . LEU A 1 86 ? -4.918 -3.190 3.295 1.00 98.25 86 LEU A O 1
ATOM 658 N N . ALA A 1 87 ? -4.250 -5.207 4.029 1.00 97.69 87 ALA A N 1
ATOM 659 C CA . ALA A 1 87 ? -4.802 -5.045 5.372 1.00 97.69 87 ALA A CA 1
ATOM 660 C C . ALA A 1 87 ? -4.181 -3.850 6.111 1.00 97.69 87 ALA A C 1
ATOM 662 O O . ALA A 1 87 ? -4.903 -3.066 6.728 1.00 97.69 87 ALA A O 1
ATOM 663 N N . SER A 1 88 ? -2.864 -3.653 5.991 1.00 98.00 88 SER A N 1
ATOM 664 C CA . SER A 1 88 ? -2.165 -2.520 6.609 1.00 98.00 88 SER A CA 1
ATOM 665 C C . SER A 1 88 ? -2.678 -1.173 6.088 1.00 98.00 88 SER A C 1
ATOM 667 O O . SER A 1 88 ? -2.972 -0.267 6.872 1.00 98.00 88 SER A O 1
ATOM 669 N N . ILE A 1 89 ? -2.851 -1.048 4.768 1.00 98.19 89 ILE A N 1
ATOM 670 C CA . ILE A 1 89 ? -3.411 0.158 4.143 1.00 98.19 89 ILE A CA 1
ATOM 671 C C . ILE A 1 89 ? -4.891 0.337 4.503 1.00 98.19 89 ILE A C 1
ATOM 673 O O . ILE A 1 89 ? -5.307 1.450 4.826 1.00 98.19 89 ILE A O 1
ATOM 677 N N . ALA A 1 90 ? -5.681 -0.739 4.506 1.00 97.75 90 ALA A N 1
ATOM 678 C CA . ALA A 1 90 ? -7.090 -0.696 4.889 1.00 97.75 90 ALA A CA 1
ATOM 679 C C . ALA A 1 90 ? -7.273 -0.194 6.330 1.00 97.75 90 ALA A C 1
ATOM 681 O O . ALA A 1 90 ? -8.117 0.668 6.569 1.00 97.75 90 ALA A O 1
ATOM 682 N N . ILE A 1 91 ? -6.443 -0.655 7.273 1.00 98.00 91 ILE A N 1
ATOM 683 C CA . ILE A 1 91 ? -6.469 -0.191 8.666 1.00 98.00 91 ILE A CA 1
ATOM 684 C C . ILE A 1 91 ? -6.100 1.294 8.770 1.00 98.00 91 ILE A C 1
ATOM 686 O O . ILE A 1 91 ? -6.747 2.022 9.521 1.00 98.00 91 ILE A O 1
ATOM 690 N N . LEU A 1 92 ? -5.112 1.780 8.009 1.00 97.94 92 LEU A N 1
ATOM 691 C CA . LEU A 1 92 ? -4.775 3.212 7.980 1.00 97.94 92 LEU A CA 1
ATOM 692 C C . LEU A 1 92 ? -5.943 4.072 7.483 1.00 97.94 92 LEU A C 1
ATOM 694 O O . LEU A 1 92 ? -6.254 5.103 8.086 1.00 97.94 92 LEU A O 1
ATOM 698 N N . VAL A 1 93 ? -6.595 3.652 6.395 1.00 97.94 93 VAL A N 1
ATOM 699 C CA . VAL A 1 93 ? -7.764 4.346 5.833 1.00 97.94 93 VAL A CA 1
ATOM 700 C C . VAL A 1 93 ? -8.922 4.339 6.832 1.00 97.94 93 VAL A C 1
ATOM 702 O O . VAL A 1 93 ? -9.526 5.385 7.079 1.00 97.94 93 VAL A O 1
ATOM 705 N N . ASP A 1 94 ? -9.193 3.190 7.450 1.00 97.56 94 ASP A N 1
ATOM 706 C CA . ASP A 1 94 ? -10.263 3.024 8.431 1.00 97.56 94 ASP A CA 1
ATOM 707 C C . ASP A 1 94 ? -10.025 3.857 9.694 1.00 97.56 94 ASP A C 1
ATOM 709 O O . ASP A 1 94 ? -10.900 4.608 10.118 1.00 97.56 94 ASP A O 1
ATOM 713 N N . ALA A 1 95 ? -8.817 3.809 10.258 1.00 97.19 95 ALA A N 1
ATOM 714 C CA . ALA A 1 95 ? -8.472 4.585 11.440 1.00 97.19 95 ALA A CA 1
ATOM 715 C C . ALA A 1 95 ? -8.544 6.093 11.178 1.00 97.19 95 ALA A C 1
ATOM 717 O O . ALA A 1 95 ? -8.969 6.847 12.056 1.00 97.19 95 ALA A O 1
ATOM 718 N N . LYS A 1 96 ? -8.180 6.547 9.971 1.00 97.31 96 LYS A N 1
ATOM 719 C CA . LYS A 1 96 ? -8.359 7.947 9.573 1.00 97.31 96 LYS A CA 1
ATOM 720 C C . LYS A 1 96 ? -9.839 8.328 9.542 1.00 97.31 96 LYS A C 1
ATOM 722 O O . LYS A 1 96 ? -10.200 9.364 10.092 1.00 97.31 96 LYS A O 1
ATOM 727 N N . ALA A 1 97 ? -10.688 7.493 8.943 1.00 97.25 97 ALA A N 1
ATOM 728 C CA . ALA A 1 97 ? -12.132 7.721 8.889 1.00 97.25 97 ALA A CA 1
ATOM 729 C C . ALA A 1 97 ? -12.790 7.678 10.281 1.00 97.25 97 ALA A C 1
ATOM 731 O O . ALA A 1 97 ? -13.704 8.450 10.557 1.00 97.25 97 ALA A O 1
ATOM 732 N N . ALA A 1 98 ? -12.295 6.820 11.175 1.00 96.44 98 ALA A N 1
ATOM 733 C CA . ALA A 1 98 ? -12.790 6.666 12.539 1.00 96.44 98 ALA A CA 1
ATOM 734 C C . ALA A 1 98 ? -12.254 7.721 13.530 1.00 96.44 98 ALA A C 1
ATOM 736 O O . ALA A 1 98 ? -12.630 7.690 14.701 1.00 96.44 98 ALA A O 1
ATOM 737 N N . GLY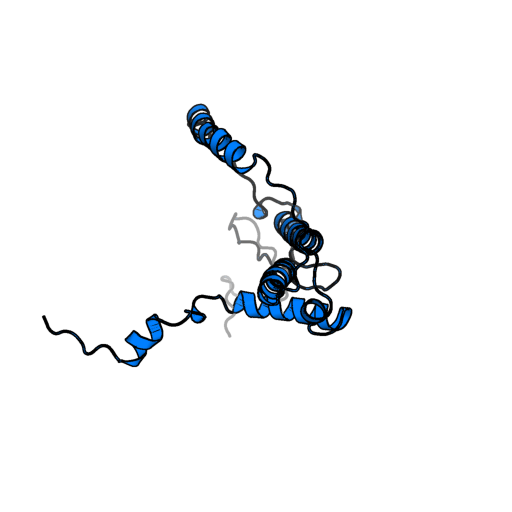 A 1 99 ? -11.354 8.623 13.112 1.00 96.62 99 GLY A N 1
ATOM 738 C CA . GLY A 1 99 ? -10.704 9.585 14.017 1.00 96.62 99 GLY A CA 1
ATOM 739 C C . GLY A 1 99 ? -9.770 8.925 15.043 1.00 96.62 99 GLY A C 1
ATOM 740 O O . GLY A 1 99 ? -9.573 9.440 16.140 1.00 96.62 99 GLY A O 1
ATOM 741 N N . LYS A 1 100 ? -9.227 7.753 14.702 1.00 97.12 100 LYS A N 1
ATOM 742 C CA . LYS A 1 100 ? -8.378 6.900 15.550 1.00 97.12 100 LYS A CA 1
ATOM 743 C C . LYS A 1 100 ? -6.931 6.809 15.061 1.00 97.12 100 LYS A C 1
ATOM 745 O O . LYS A 1 100 ? -6.131 6.058 15.617 1.00 97.12 100 LYS A O 1
ATOM 750 N N . LEU A 1 101 ? -6.595 7.561 14.017 1.00 97.62 101 LEU A N 1
ATOM 751 C CA . LEU A 1 101 ? -5.244 7.644 13.486 1.00 97.62 101 LEU A CA 1
ATOM 752 C C . LEU A 1 101 ? -4.422 8.664 14.280 1.00 97.62 101 LEU A C 1
ATOM 754 O O . LEU A 1 101 ? -4.704 9.859 14.236 1.00 97.62 101 LEU A O 1
ATOM 758 N N . ASN A 1 102 ? -3.376 8.193 14.953 1.00 97.69 102 ASN A N 1
ATOM 759 C CA . ASN A 1 102 ? -2.280 9.045 15.385 1.00 97.69 102 ASN A CA 1
ATOM 760 C C . ASN A 1 102 ? -1.354 9.280 14.186 1.00 97.69 102 ASN A C 1
ATOM 762 O O . ASN A 1 102 ? -0.668 8.370 13.702 1.00 97.69 102 ASN A O 1
ATOM 766 N N . ASP A 1 103 ? -1.405 10.499 13.667 1.00 96.69 103 ASP A N 1
ATOM 767 C CA . ASP A 1 103 ? -0.661 10.910 12.491 1.00 96.69 103 ASP A CA 1
ATOM 768 C C . ASP A 1 103 ? 0.723 11.440 12.872 1.00 96.69 103 ASP A C 1
ATOM 770 O O . ASP A 1 103 ? 0.905 12.622 13.147 1.00 96.69 103 ASP A O 1
ATOM 774 N N . ASP A 1 104 ? 1.698 10.534 12.891 1.00 97.38 104 ASP A N 1
ATOM 775 C CA . ASP A 1 104 ? 3.109 10.810 13.163 1.00 97.38 104 ASP A CA 1
ATOM 776 C C . ASP A 1 104 ? 3.961 10.791 11.885 1.00 97.38 104 ASP A C 1
ATOM 778 O O . ASP A 1 104 ? 5.149 10.459 11.912 1.00 97.38 104 ASP A O 1
ATOM 782 N N . ARG A 1 105 ? 3.353 11.111 10.735 1.00 96.31 105 ARG A N 1
ATOM 783 C CA . ARG A 1 105 ? 4.090 11.225 9.474 1.00 96.31 105 ARG A CA 1
ATOM 784 C C . ARG A 1 105 ? 5.184 12.290 9.586 1.00 96.31 105 ARG A C 1
ATOM 786 O O . ARG A 1 105 ? 5.074 13.261 10.332 1.00 96.31 105 ARG A O 1
ATOM 793 N N . MET A 1 106 ? 6.233 12.114 8.784 1.00 94.38 106 MET A N 1
ATOM 794 C CA . MET A 1 106 ? 7.335 13.073 8.693 1.00 94.38 106 MET A CA 1
ATOM 795 C C . MET A 1 106 ? 6.821 14.470 8.325 1.00 94.38 106 MET A C 1
ATOM 797 O O . MET A 1 106 ? 5.880 14.607 7.538 1.00 94.38 106 MET A O 1
ATOM 801 N N . ILE A 1 107 ? 7.492 15.506 8.837 1.00 95.00 107 ILE A N 1
ATOM 802 C CA . ILE A 1 107 ? 7.264 16.880 8.382 1.00 95.00 107 ILE A CA 1
ATOM 803 C C . ILE A 1 107 ? 7.477 16.972 6.865 1.00 95.00 107 ILE A C 1
ATOM 805 O O . ILE A 1 107 ? 8.326 16.275 6.300 1.00 95.00 107 ILE A O 1
ATOM 809 N N . ALA A 1 108 ? 6.693 17.818 6.196 1.00 92.69 108 ALA A N 1
ATOM 810 C CA . ALA A 1 108 ? 6.772 17.964 4.748 1.00 92.69 108 ALA A CA 1
ATOM 811 C C . ALA A 1 108 ? 8.185 18.406 4.326 1.00 92.69 108 ALA A C 1
ATOM 813 O O . ALA A 1 108 ? 8.630 19.502 4.660 1.00 92.69 108 ALA A O 1
ATOM 814 N N . GLY A 1 109 ? 8.885 17.538 3.595 1.00 93.44 109 GLY A N 1
ATOM 815 C CA . GLY A 1 109 ? 10.163 17.854 2.958 1.00 93.44 109 GLY A CA 1
ATOM 816 C C . GLY A 1 109 ? 9.995 18.332 1.510 1.00 93.44 109 GLY A C 1
ATOM 817 O O . GLY A 1 109 ? 8.885 18.504 1.014 1.00 93.44 109 GLY A O 1
ATOM 818 N N . GLY A 1 110 ? 11.108 18.460 0.784 1.00 95.75 110 GLY A N 1
ATOM 819 C CA . GLY A 1 110 ? 11.136 18.860 -0.633 1.00 95.75 110 GLY A CA 1
ATOM 820 C C . GLY A 1 110 ? 10.937 17.720 -1.643 1.00 95.75 110 GLY A C 1
ATOM 821 O O . GLY A 1 110 ? 11.341 17.845 -2.796 1.00 95.75 110 GLY A O 1
ATOM 822 N N . TYR A 1 111 ? 10.358 16.583 -1.234 1.00 94.38 111 TYR A N 1
ATOM 823 C CA . TYR A 1 111 ? 10.315 15.359 -2.052 1.00 94.38 111 TYR A CA 1
ATOM 824 C C . TYR A 1 111 ? 9.677 15.567 -3.433 1.00 94.38 111 TYR A C 1
ATOM 826 O O . TYR A 1 111 ? 10.211 15.091 -4.432 1.00 94.38 111 TYR A O 1
ATOM 834 N N . ARG A 1 112 ? 8.558 16.303 -3.507 1.00 94.44 112 ARG A N 1
ATOM 835 C CA . ARG A 1 112 ? 7.875 16.557 -4.785 1.00 94.44 112 ARG A CA 1
ATOM 836 C C . ARG A 1 112 ? 8.752 17.364 -5.740 1.00 94.44 112 ARG A C 1
ATOM 838 O O . ARG A 1 112 ? 8.945 16.947 -6.872 1.00 94.44 112 ARG A O 1
ATOM 845 N N . GLN A 1 113 ? 9.348 18.447 -5.242 1.00 95.69 113 GLN A N 1
ATOM 846 C CA . GLN A 1 113 ? 10.251 19.305 -6.015 1.00 95.69 113 GLN A CA 1
ATOM 847 C C . GLN A 1 113 ? 11.460 18.517 -6.533 1.00 95.69 113 GLN A C 1
ATOM 849 O O . GLN A 1 113 ? 11.850 18.676 -7.687 1.00 95.69 113 GLN A O 1
ATOM 854 N N . LEU A 1 114 ? 12.020 17.629 -5.703 1.00 96.50 114 LEU A N 1
ATOM 855 C CA . LEU A 1 114 ? 13.114 16.751 -6.109 1.00 96.50 114 LEU A CA 1
ATOM 856 C C . LEU A 1 114 ? 12.690 15.802 -7.238 1.00 96.50 114 LEU A C 1
ATOM 858 O O . LEU A 1 114 ? 13.399 15.702 -8.234 1.00 96.50 114 LEU A O 1
ATOM 862 N N . ILE A 1 115 ? 11.547 15.119 -7.111 1.00 96.69 115 ILE A N 1
ATOM 863 C CA . ILE A 1 115 ? 11.070 14.207 -8.160 1.00 96.69 115 ILE A CA 1
ATOM 864 C C . ILE A 1 115 ? 10.800 14.944 -9.466 1.00 96.69 115 ILE A C 1
ATOM 866 O O . ILE A 1 115 ? 11.210 14.458 -10.520 1.00 96.69 115 ILE A O 1
ATOM 870 N N . ASP A 1 116 ? 10.155 16.103 -9.413 1.00 95.38 116 ASP A N 1
ATOM 871 C CA . ASP A 1 116 ? 9.822 16.861 -10.617 1.00 95.38 116 ASP A CA 1
ATOM 872 C C . ASP A 1 116 ? 11.105 17.304 -11.344 1.00 95.38 116 ASP A C 1
ATOM 874 O O . ASP A 1 116 ? 11.238 17.100 -12.554 1.00 95.38 116 ASP A O 1
ATOM 878 N N . GLY A 1 117 ? 12.108 17.786 -10.597 1.00 96.06 117 GLY A N 1
ATOM 879 C CA . GLY A 1 117 ? 13.425 18.125 -11.144 1.00 96.06 117 GLY A CA 1
ATOM 880 C C . GLY A 1 117 ? 14.175 16.917 -11.720 1.00 96.06 117 GLY A C 1
ATOM 881 O O . GLY A 1 117 ? 14.731 16.990 -12.816 1.00 96.06 117 GLY A O 1
ATOM 882 N N . MET A 1 118 ? 14.150 15.772 -11.031 1.00 97.44 118 MET A N 1
ATOM 883 C CA . MET A 1 118 ? 14.823 14.552 -11.495 1.00 97.44 118 MET A CA 1
ATOM 884 C C . MET A 1 118 ? 14.135 13.911 -12.705 1.00 97.44 118 MET A C 1
ATOM 886 O O . MET A 1 118 ? 14.810 13.335 -13.559 1.00 97.44 118 MET A O 1
ATOM 890 N N . THR A 1 119 ? 12.812 14.037 -12.822 1.00 95.50 119 THR A N 1
ATOM 891 C CA . THR A 1 119 ? 12.031 13.468 -13.933 1.00 95.50 119 THR A CA 1
ATOM 892 C C . THR A 1 119 ? 12.484 14.030 -15.280 1.00 95.50 119 THR A C 1
ATOM 894 O O . THR A 1 119 ? 12.584 13.285 -16.255 1.00 95.50 119 THR A O 1
ATOM 897 N N . MET A 1 120 ? 12.870 15.309 -15.336 1.00 91.12 120 MET A N 1
ATOM 898 C CA . MET A 1 120 ? 13.416 15.922 -16.555 1.00 91.12 120 MET A CA 1
ATOM 899 C C . MET A 1 120 ? 14.688 15.219 -17.054 1.00 91.12 120 MET A C 1
ATOM 901 O O . MET A 1 120 ? 14.932 15.136 -18.258 1.00 91.12 120 MET A O 1
ATOM 905 N N . HIS A 1 121 ? 15.505 14.673 -16.149 1.00 95.50 121 HIS A N 1
ATOM 906 C CA . HIS A 1 121 ? 16.718 13.952 -16.525 1.00 95.50 121 HIS A CA 1
ATOM 907 C C . HIS A 1 121 ? 16.448 12.561 -17.107 1.00 95.50 121 HIS A C 1
ATOM 909 O O . HIS A 1 121 ? 17.305 12.052 -17.826 1.00 95.50 121 HIS A O 1
ATOM 915 N N . VAL A 1 122 ? 15.276 11.965 -16.862 1.00 96.19 122 VAL A N 1
ATOM 916 C CA . VAL A 1 122 ? 14.916 10.647 -17.411 1.00 96.19 122 VAL A CA 1
ATOM 917 C C . VAL A 1 122 ? 14.902 10.688 -18.935 1.00 96.19 122 VAL A C 1
ATOM 919 O O . VAL A 1 122 ? 15.513 9.830 -19.568 1.00 96.19 122 VAL A O 1
ATOM 922 N N . GLN A 1 123 ? 14.262 11.700 -19.531 1.00 93.88 123 GLN A N 1
ATOM 923 C CA . GLN A 1 123 ? 14.217 11.818 -20.990 1.00 93.88 123 GLN A CA 1
ATOM 924 C C . GLN A 1 123 ? 15.613 12.059 -21.571 1.00 93.88 123 GLN A C 1
ATOM 926 O O . GLN A 1 123 ? 16.024 11.347 -22.480 1.00 93.88 123 GLN A O 1
ATOM 931 N N . ARG A 1 124 ? 16.394 12.962 -20.964 1.00 96.25 124 ARG A N 1
ATOM 932 C CA . ARG A 1 124 ? 17.788 13.207 -21.364 1.00 96.25 124 ARG A CA 1
ATOM 933 C C . ARG A 1 124 ? 18.628 11.922 -21.369 1.00 96.25 124 ARG A C 1
ATOM 935 O O . ARG A 1 124 ? 19.407 11.718 -22.294 1.00 96.25 124 ARG A O 1
ATOM 942 N N . LEU A 1 125 ? 18.498 11.070 -20.347 1.00 96.94 125 LEU A N 1
ATOM 943 C CA . LEU A 1 125 ? 19.226 9.796 -20.269 1.00 96.94 125 LEU A CA 1
ATOM 944 C C . LEU A 1 125 ? 18.759 8.795 -21.334 1.00 96.94 125 LEU A C 1
ATOM 946 O O . LEU A 1 125 ? 19.594 8.112 -21.925 1.00 96.94 125 LEU A O 1
ATOM 950 N N . LYS A 1 126 ? 17.448 8.728 -21.605 1.00 95.69 126 LYS A N 1
ATOM 951 C CA . LYS A 1 126 ? 16.903 7.914 -22.701 1.00 95.69 126 LYS A CA 1
ATOM 952 C C . LYS A 1 126 ? 17.478 8.349 -24.047 1.00 95.69 126 LYS A C 1
ATOM 954 O O . LYS A 1 126 ? 17.952 7.499 -24.790 1.00 95.69 126 LYS A O 1
ATOM 959 N N . ASP A 1 127 ? 17.524 9.651 -24.316 1.00 96.19 127 ASP A N 1
ATOM 960 C CA . ASP A 1 127 ? 18.055 10.190 -25.573 1.00 96.19 127 ASP A CA 1
ATOM 961 C C . ASP A 1 127 ? 19.559 9.894 -25.726 1.00 96.19 127 ASP A C 1
ATOM 963 O O . ASP A 1 127 ? 20.015 9.465 -26.784 1.00 96.19 127 ASP A O 1
ATOM 967 N N . GLN A 1 128 ? 20.337 10.038 -24.645 1.00 97.06 128 GLN A N 1
ATOM 968 C CA . GLN A 1 128 ? 21.777 9.733 -24.624 1.00 97.06 128 GLN A CA 1
ATOM 969 C C . GLN A 1 128 ? 22.103 8.256 -24.897 1.00 97.06 128 GLN A C 1
ATOM 971 O O . GLN A 1 128 ? 23.204 7.935 -25.353 1.00 97.06 128 GLN A O 1
ATOM 976 N N . HIS A 1 129 ? 21.176 7.348 -24.599 1.00 96.31 129 HIS A N 1
ATOM 977 C CA . HIS A 1 129 ? 21.349 5.906 -24.769 1.00 96.31 129 HIS A CA 1
ATOM 978 C C . HIS A 1 129 ? 20.384 5.301 -25.790 1.00 96.31 129 HIS A C 1
ATOM 980 O O . HIS A 1 129 ? 20.259 4.083 -25.835 1.00 96.31 129 HIS A O 1
ATOM 986 N N . ALA A 1 130 ? 19.765 6.116 -26.649 1.00 95.06 130 ALA A N 1
ATOM 987 C CA . ALA A 1 130 ? 18.723 5.677 -27.578 1.00 95.06 130 ALA A CA 1
ATOM 988 C C . ALA A 1 130 ? 19.165 4.560 -28.543 1.00 95.06 130 ALA A C 1
ATOM 990 O O . ALA A 1 130 ? 18.339 3.778 -28.997 1.00 95.06 130 ALA A O 1
ATOM 991 N N . ALA A 1 131 ? 20.463 4.465 -28.846 1.00 96.06 131 ALA A N 1
ATOM 992 C CA . ALA A 1 131 ? 21.027 3.417 -29.700 1.00 96.06 131 ALA A CA 1
ATOM 993 C C . ALA A 1 131 ? 21.401 2.118 -28.951 1.00 96.06 131 ALA A C 1
ATOM 995 O O . ALA A 1 131 ? 21.923 1.194 -29.570 1.00 96.06 131 ALA A O 1
ATOM 996 N N . ARG A 1 132 ? 21.215 2.047 -27.623 1.00 95.12 132 ARG A N 1
ATOM 997 C CA . ARG A 1 132 ? 21.538 0.867 -26.803 1.00 95.12 132 ARG A CA 1
ATOM 998 C C . ARG A 1 132 ? 20.274 0.057 -26.528 1.00 95.12 132 ARG A C 1
ATOM 1000 O O . ARG A 1 132 ? 19.274 0.626 -26.110 1.00 95.12 132 ARG A O 1
ATOM 1007 N N . ASP A 1 133 ? 20.374 -1.263 -26.657 1.00 93.56 133 ASP A N 1
ATOM 1008 C CA . ASP A 1 133 ? 19.297 -2.208 -26.333 1.00 93.56 133 ASP A CA 1
ATOM 1009 C C . ASP A 1 133 ? 19.810 -3.301 -25.374 1.00 93.56 133 ASP A C 1
ATOM 1011 O O . ASP A 1 133 ? 20.172 -4.404 -25.793 1.00 93.56 133 ASP A O 1
ATOM 1015 N N . PRO A 1 134 ? 20.004 -2.972 -24.083 1.00 95.44 134 PRO A N 1
ATOM 1016 C CA . PRO A 1 134 ? 20.447 -3.949 -23.099 1.00 95.44 134 PRO A CA 1
ATOM 1017 C C . PRO A 1 134 ? 19.313 -4.918 -22.734 1.00 95.44 134 PRO A C 1
ATOM 1019 O O . PRO A 1 134 ? 18.174 -4.510 -22.524 1.00 95.44 134 PRO A O 1
ATOM 1022 N N . ARG A 1 135 ? 19.638 -6.204 -22.550 1.00 94.56 135 ARG A N 1
ATOM 1023 C CA . ARG A 1 135 ? 18.689 -7.186 -21.999 1.00 94.56 135 ARG A CA 1
ATOM 1024 C C . ARG A 1 135 ? 18.284 -6.796 -20.573 1.00 94.56 135 ARG A C 1
ATOM 1026 O O . ARG A 1 135 ? 19.146 -6.586 -19.719 1.00 94.56 135 ARG A O 1
ATOM 1033 N N . HIS A 1 136 ? 16.979 -6.770 -20.310 1.00 92.88 136 HIS A N 1
ATOM 1034 C CA . HIS A 1 136 ? 16.411 -6.603 -18.973 1.00 92.88 136 HIS A CA 1
ATOM 1035 C C . HIS A 1 136 ? 16.055 -7.965 -18.375 1.00 92.88 136 HIS A C 1
ATOM 1037 O O . HIS A 1 136 ? 15.403 -8.773 -19.031 1.00 92.88 136 HIS A O 1
ATOM 1043 N N . TYR A 1 137 ? 16.497 -8.208 -17.142 1.00 94.25 137 TYR A N 1
ATOM 1044 C CA . TYR A 1 137 ? 16.260 -9.459 -16.426 1.00 94.25 137 TYR A CA 1
ATOM 1045 C C . TYR A 1 137 ? 15.025 -9.347 -15.534 1.00 94.25 137 TYR A C 1
ATOM 1047 O O . TYR A 1 137 ? 14.718 -8.279 -15.002 1.00 94.25 137 TYR A O 1
ATOM 1055 N N . THR A 1 138 ? 14.329 -10.461 -15.371 1.00 92.81 138 THR A N 1
ATOM 1056 C CA . THR A 1 138 ? 13.112 -10.600 -14.571 1.00 92.81 138 THR A CA 1
ATOM 1057 C C . THR A 1 138 ? 13.216 -11.829 -13.675 1.00 92.81 138 THR A C 1
ATOM 1059 O O . THR A 1 138 ? 14.180 -12.590 -13.751 1.00 92.81 138 THR A O 1
ATOM 1062 N N . ILE A 1 139 ? 12.189 -12.079 -12.859 1.00 89.00 139 ILE A N 1
ATOM 1063 C CA . ILE A 1 139 ? 12.096 -13.310 -12.065 1.00 89.00 139 ILE A CA 1
ATOM 1064 C C . ILE A 1 139 ? 12.206 -14.585 -12.928 1.00 89.00 139 ILE A C 1
ATOM 1066 O O . ILE A 1 139 ? 12.670 -15.612 -12.442 1.00 89.00 139 ILE A O 1
ATOM 1070 N N . ALA A 1 140 ? 11.859 -14.528 -14.221 1.00 89.12 140 ALA A N 1
ATOM 1071 C CA . ALA A 1 140 ? 12.012 -15.655 -15.144 1.00 89.12 140 ALA A CA 1
ATOM 1072 C C . ALA A 1 140 ? 13.479 -16.022 -15.440 1.00 89.12 140 ALA A C 1
ATOM 1074 O O . ALA A 1 140 ? 13.741 -17.126 -15.901 1.00 89.12 140 ALA A O 1
ATOM 1075 N N . ASP A 1 141 ? 14.424 -15.117 -15.180 1.00 91.12 141 ASP A N 1
ATOM 1076 C CA . ASP A 1 141 ? 15.857 -15.336 -15.388 1.00 91.12 141 ASP A CA 1
ATOM 1077 C C . ASP A 1 141 ? 16.573 -15.845 -14.122 1.00 91.12 141 ASP A C 1
ATOM 1079 O O . ASP A 1 141 ? 17.791 -16.027 -14.132 1.00 91.12 141 ASP A O 1
ATOM 1083 N N . ASN A 1 142 ? 15.846 -16.046 -13.015 1.00 86.25 142 ASN A N 1
ATOM 1084 C CA . ASN A 1 142 ? 16.425 -16.541 -11.770 1.00 86.25 142 ASN A CA 1
ATOM 1085 C C . ASN A 1 142 ? 16.672 -18.063 -11.863 1.00 86.25 142 ASN A C 1
ATOM 1087 O O . ASN A 1 142 ? 15.699 -18.816 -11.933 1.00 86.25 142 ASN A O 1
ATOM 1091 N N . PRO A 1 143 ? 17.928 -18.548 -11.783 1.00 76.38 143 PRO A N 1
ATOM 1092 C CA . PRO A 1 143 ? 18.245 -19.977 -11.894 1.00 76.38 143 PRO A CA 1
ATOM 1093 C C . PRO A 1 143 ? 17.638 -20.829 -10.767 1.00 76.38 143 PRO A C 1
ATOM 1095 O O . PRO A 1 143 ? 17.509 -22.042 -10.902 1.00 76.38 143 PRO A O 1
ATOM 1098 N N . ALA A 1 144 ? 17.229 -20.218 -9.649 1.00 69.19 144 ALA A N 1
ATOM 1099 C CA . ALA A 1 144 ? 16.498 -20.922 -8.596 1.00 69.19 144 ALA A CA 1
ATOM 1100 C C . ALA A 1 144 ? 15.095 -21.388 -9.045 1.00 69.19 144 ALA A C 1
ATOM 1102 O O . ALA A 1 144 ? 14.559 -22.341 -8.480 1.00 69.19 144 ALA A O 1
ATOM 1103 N N . ASN A 1 145 ? 14.522 -20.766 -10.082 1.00 58.44 145 ASN A N 1
ATOM 1104 C CA . ASN A 1 145 ? 13.191 -21.088 -10.602 1.00 58.44 145 ASN A CA 1
ATOM 1105 C C . ASN A 1 145 ? 13.184 -22.273 -11.580 1.00 58.44 145 ASN A C 1
ATOM 1107 O O . ASN A 1 145 ? 12.111 -22.791 -11.893 1.00 58.44 145 ASN A O 1
ATOM 1111 N N . ASP A 1 146 ? 14.356 -22.756 -12.006 1.00 56.28 146 ASP A N 1
ATOM 1112 C CA . ASP A 1 146 ? 14.487 -23.947 -12.858 1.00 56.28 146 ASP A CA 1
ATOM 1113 C C . ASP A 1 146 ? 14.143 -25.251 -12.108 1.00 56.28 146 ASP A C 1
ATOM 1115 O O . ASP A 1 146 ? 13.864 -26.274 -12.730 1.00 56.28 146 ASP A O 1
ATOM 1119 N N . ASN A 1 147 ? 14.101 -25.208 -10.769 1.00 50.69 147 ASN A N 1
ATOM 1120 C CA . ASN A 1 147 ? 13.804 -26.352 -9.899 1.00 50.69 147 ASN A CA 1
ATOM 1121 C C . ASN A 1 147 ? 12.411 -26.291 -9.237 1.00 50.69 147 ASN A C 1
ATOM 1123 O O . ASN A 1 147 ? 12.125 -27.081 -8.335 1.00 50.69 147 ASN A O 1
ATOM 1127 N N . ALA A 1 148 ? 11.533 -25.369 -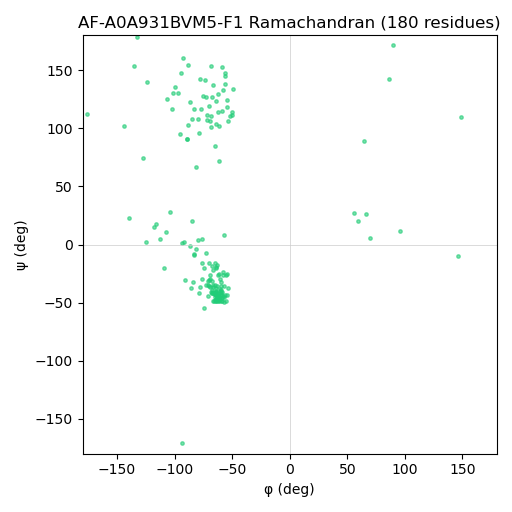9.650 1.00 45.50 148 ALA A N 1
ATOM 1128 C CA . ALA A 1 148 ? 10.189 -25.259 -9.082 1.00 45.50 148 ALA A CA 1
ATOM 1129 C C . ALA A 1 148 ? 9.280 -26.419 -9.559 1.00 45.50 148 ALA A C 1
ATOM 1131 O O . ALA A 1 148 ? 9.134 -26.629 -10.770 1.00 45.50 148 ALA A O 1
ATOM 1132 N N . PRO A 1 149 ? 8.627 -27.176 -8.652 1.00 42.16 149 PRO A N 1
ATOM 1133 C CA . PRO A 1 149 ? 7.740 -28.271 -9.030 1.00 42.16 149 PRO A CA 1
ATOM 1134 C C . PRO A 1 149 ? 6.482 -27.708 -9.704 1.00 42.16 149 PRO A C 1
ATOM 1136 O O . PRO A 1 149 ? 5.579 -27.213 -9.038 1.00 42.16 149 PRO A O 1
ATOM 1139 N N . GLY A 1 150 ? 6.420 -27.766 -11.036 1.00 49.09 150 GLY A N 1
ATOM 1140 C CA . GLY A 1 150 ? 5.233 -27.344 -11.789 1.00 49.09 150 GLY A CA 1
ATOM 1141 C C . GLY A 1 150 ? 5.491 -26.700 -13.146 1.00 49.09 150 GLY A C 1
ATOM 1142 O O . GLY A 1 150 ? 4.545 -26.550 -13.919 1.00 49.09 150 GLY A O 1
ATOM 1143 N N . ARG A 1 151 ? 6.740 -26.371 -13.501 1.00 44.75 151 ARG A N 1
ATOM 1144 C CA . ARG A 1 151 ? 7.054 -26.024 -14.892 1.00 44.75 151 ARG A CA 1
ATOM 1145 C C . ARG A 1 151 ? 7.169 -27.314 -15.698 1.00 44.75 151 ARG A C 1
ATOM 1147 O O . ARG A 1 151 ? 8.203 -27.976 -15.697 1.00 44.75 151 ARG A O 1
ATOM 1154 N N . ALA A 1 152 ? 6.075 -27.692 -16.361 1.00 42.31 152 ALA A N 1
ATOM 1155 C CA . ALA A 1 152 ? 6.157 -28.574 -17.515 1.00 42.31 152 ALA A CA 1
ATOM 1156 C C . ALA A 1 152 ? 7.212 -27.963 -18.441 1.00 42.31 152 ALA A C 1
ATOM 1158 O O . ALA A 1 152 ? 7.045 -26.833 -18.896 1.00 42.31 152 ALA A O 1
ATOM 1159 N N . LEU A 1 153 ? 8.331 -28.667 -18.613 1.00 46.72 153 LEU A N 1
ATOM 1160 C CA . LEU A 1 153 ? 9.346 -28.321 -19.594 1.00 46.72 153 LEU A CA 1
ATOM 1161 C C . LEU A 1 153 ? 8.613 -28.113 -20.916 1.00 46.72 153 LEU A C 1
ATOM 1163 O O . LEU A 1 153 ? 8.063 -29.069 -21.467 1.00 46.72 153 LEU A O 1
ATOM 1167 N N . ASP A 1 154 ? 8.566 -26.867 -21.386 1.00 36.47 154 ASP A N 1
ATOM 1168 C CA . ASP A 1 154 ? 8.192 -26.574 -22.757 1.00 36.47 154 ASP A CA 1
ATOM 1169 C C . ASP A 1 154 ? 9.080 -27.464 -23.616 1.00 36.47 154 ASP A C 1
ATOM 1171 O O . ASP A 1 154 ? 10.307 -27.329 -23.628 1.00 36.47 154 ASP A O 1
ATOM 1175 N N . ALA A 1 155 ? 8.454 -28.455 -24.245 1.00 40.50 155 ALA A N 1
ATOM 1176 C CA . ALA A 1 155 ? 9.108 -29.398 -25.118 1.00 40.50 155 ALA A CA 1
ATOM 1177 C C . ALA A 1 155 ? 9.639 -28.624 -26.327 1.00 40.50 155 ALA A C 1
ATOM 1179 O O . ALA A 1 155 ? 9.008 -28.557 -27.382 1.00 40.50 155 ALA A O 1
ATOM 1180 N N . ALA A 1 156 ? 10.827 -28.045 -26.183 1.00 34.84 156 ALA A N 1
ATOM 1181 C CA . ALA A 1 156 ? 11.687 -27.784 -27.307 1.00 34.84 156 ALA A CA 1
ATOM 1182 C C . ALA A 1 156 ? 11.993 -29.159 -27.906 1.00 34.84 156 ALA A C 1
ATOM 1184 O O . ALA A 1 156 ? 12.776 -29.937 -27.368 1.00 34.84 156 ALA A O 1
ATOM 1185 N N . CYS A 1 157 ? 11.312 -29.480 -29.005 1.00 37.31 157 CYS A N 1
ATOM 1186 C CA . CYS A 1 157 ? 11.713 -30.527 -29.933 1.00 37.31 157 CYS A CA 1
ATOM 1187 C C . CYS A 1 157 ? 13.084 -30.157 -30.523 1.00 37.31 157 CYS A C 1
ATOM 1189 O O . CYS A 1 157 ? 13.197 -29.772 -31.682 1.00 37.31 157 CYS A O 1
ATOM 1191 N N . THR A 1 158 ? 14.144 -30.255 -29.729 1.00 36.69 158 THR A N 1
ATOM 1192 C CA . THR A 1 158 ? 15.495 -30.445 -30.236 1.00 36.69 158 THR A CA 1
ATOM 1193 C C . THR A 1 158 ? 15.665 -31.947 -30.357 1.00 36.69 158 THR A C 1
ATOM 1195 O O . THR A 1 158 ? 15.742 -32.680 -29.376 1.00 36.69 158 THR A O 1
ATOM 1198 N N . GLY A 1 159 ? 15.579 -32.425 -31.597 1.00 42.38 159 GLY A N 1
ATOM 1199 C CA . GLY A 1 159 ? 15.680 -33.840 -31.907 1.00 42.38 159 GLY A CA 1
ATOM 1200 C C . GLY A 1 159 ? 16.959 -34.423 -31.325 1.00 42.38 159 GLY A C 1
ATOM 1201 O O . GLY A 1 159 ? 18.030 -34.128 -31.832 1.00 42.38 159 GLY A O 1
ATOM 1202 N N . ILE A 1 160 ? 16.809 -35.205 -30.256 1.00 37.53 160 ILE A N 1
ATOM 1203 C CA . ILE A 1 160 ? 17.573 -36.387 -29.842 1.00 37.53 160 ILE A CA 1
ATOM 1204 C C . ILE A 1 160 ? 16.864 -36.928 -28.584 1.00 37.53 160 ILE A C 1
ATOM 1206 O O . ILE A 1 160 ? 16.858 -36.294 -27.538 1.00 37.53 160 ILE A O 1
ATOM 1210 N N . GLY A 1 161 ? 16.250 -38.108 -28.713 1.00 30.52 161 GLY A N 1
ATOM 1211 C CA . GLY A 1 161 ? 16.013 -39.060 -27.618 1.00 30.52 161 GLY A CA 1
ATOM 1212 C C . GLY A 1 161 ? 15.087 -38.641 -26.471 1.00 30.52 161 GLY A C 1
ATOM 1213 O O . GLY A 1 161 ? 15.539 -38.208 -25.420 1.00 30.52 161 GLY A O 1
ATOM 1214 N N . CYS A 1 162 ? 13.792 -38.914 -26.617 1.00 26.61 162 CYS A N 1
ATOM 1215 C CA . CYS A 1 162 ? 12.835 -38.919 -25.513 1.00 26.61 162 CYS A CA 1
ATOM 1216 C C . CYS A 1 162 ? 13.137 -40.104 -24.568 1.00 26.61 162 CYS A C 1
ATOM 1218 O O . CYS A 1 162 ? 12.936 -41.257 -24.951 1.00 26.61 162 CYS A O 1
ATOM 1220 N N . ILE A 1 163 ? 13.624 -39.846 -23.349 1.00 32.91 163 ILE A N 1
ATOM 1221 C CA . ILE A 1 163 ? 13.663 -40.851 -22.275 1.00 32.91 163 ILE A CA 1
ATOM 1222 C C . ILE A 1 163 ? 12.408 -40.637 -21.427 1.00 32.91 163 ILE A C 1
ATOM 1224 O O . ILE A 1 163 ? 12.366 -39.775 -20.555 1.00 32.91 163 ILE A O 1
ATOM 1228 N N . MET A 1 164 ? 11.358 -41.397 -21.738 1.00 35.44 164 MET A N 1
ATOM 1229 C CA . MET A 1 164 ? 10.103 -41.412 -20.986 1.00 35.44 164 MET A CA 1
ATOM 1230 C C . MET A 1 164 ? 10.317 -42.108 -19.636 1.00 35.44 164 MET A C 1
ATOM 1232 O O . MET A 1 164 ? 10.500 -43.324 -19.579 1.00 35.44 164 MET A O 1
ATOM 1236 N N . SER A 1 165 ? 10.258 -41.355 -18.542 1.00 39.06 165 SER A N 1
ATOM 1237 C CA . SER A 1 165 ? 10.027 -41.884 -17.198 1.00 39.06 165 SER A CA 1
ATOM 1238 C C . SER A 1 165 ? 8.516 -42.022 -16.968 1.00 39.06 165 SER A C 1
ATOM 1240 O O . SER A 1 165 ? 7.802 -41.036 -16.824 1.00 39.06 165 SER A O 1
ATOM 1242 N N . GLY A 1 166 ? 8.008 -43.257 -16.946 1.00 38.56 166 GLY A 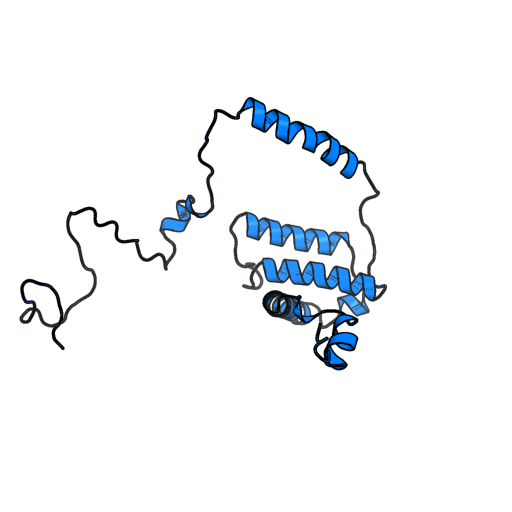N 1
ATOM 1243 C CA . GLY A 1 166 ? 6.617 -43.548 -16.569 1.00 38.56 166 GLY A CA 1
ATOM 1244 C C . GLY A 1 166 ? 6.054 -44.768 -17.292 1.00 38.56 166 GLY A C 1
ATOM 1245 O O . GLY A 1 166 ? 5.862 -44.746 -18.502 1.00 38.56 166 GLY A O 1
ATOM 1246 N N . GLY A 1 167 ? 5.842 -45.854 -16.549 1.00 35.72 167 GLY A N 1
ATOM 1247 C CA . GLY A 1 167 ? 5.639 -47.205 -17.069 1.00 35.72 167 GLY A CA 1
ATOM 1248 C C . GLY A 1 167 ? 4.355 -47.438 -17.872 1.00 35.72 167 GLY A C 1
ATOM 1249 O O . GLY A 1 167 ? 3.259 -47.067 -17.463 1.00 35.72 167 GLY A O 1
ATOM 1250 N N . CYS A 1 168 ? 4.504 -48.168 -18.980 1.00 34.47 168 CYS A N 1
ATOM 1251 C CA . CYS A 1 168 ? 3.420 -48.852 -19.677 1.00 34.47 168 CYS A CA 1
ATOM 1252 C C . CYS A 1 168 ? 3.494 -50.345 -19.309 1.00 34.47 168 CYS A C 1
ATOM 1254 O O . CYS A 1 168 ? 4.495 -51.002 -19.585 1.00 34.47 168 CYS A O 1
ATOM 1256 N N . GLN A 1 169 ? 2.470 -50.879 -18.638 1.00 46.62 169 GLN A N 1
ATOM 1257 C CA . GLN A 1 169 ? 2.507 -52.206 -18.001 1.00 46.62 169 GLN A CA 1
ATOM 1258 C C . GLN A 1 169 ? 2.376 -53.415 -18.948 1.00 46.62 169 GLN A C 1
ATOM 1260 O O . GLN A 1 169 ? 2.339 -54.536 -18.459 1.00 46.62 169 GLN A O 1
ATOM 1265 N N . HIS A 1 170 ? 2.334 -53.244 -20.274 1.00 45.28 170 HIS A N 1
ATOM 1266 C CA . HIS A 1 170 ? 2.276 -54.371 -21.219 1.00 45.28 170 HIS A CA 1
ATOM 1267 C C . HIS A 1 170 ? 3.088 -54.078 -22.498 1.00 45.28 170 HIS A C 1
ATOM 1269 O O . HIS A 1 170 ? 2.606 -53.357 -23.374 1.00 45.28 170 HIS A O 1
ATOM 1275 N N . PRO A 1 171 ? 4.307 -54.634 -22.641 1.00 47.59 171 PRO A N 1
ATOM 1276 C CA . PRO A 1 171 ? 5.220 -54.311 -23.743 1.00 47.59 171 PRO A CA 1
ATOM 1277 C C . PRO A 1 171 ? 4.819 -54.886 -25.116 1.00 47.59 171 PRO A C 1
ATOM 1279 O O . PRO A 1 171 ? 5.420 -54.523 -26.122 1.00 47.59 171 PRO A O 1
ATOM 1282 N N . GLU A 1 172 ? 3.789 -55.730 -25.206 1.00 48.69 172 GLU A N 1
ATOM 1283 C CA . GLU A 1 172 ? 3.450 -56.452 -26.448 1.00 48.69 172 GLU A CA 1
ATOM 1284 C C . GLU A 1 172 ? 2.435 -55.736 -27.361 1.00 48.69 172 GLU A C 1
ATOM 1286 O O . GLU A 1 172 ? 2.068 -56.256 -28.412 1.00 48.69 172 GLU A O 1
ATOM 1291 N N . LYS A 1 173 ? 1.979 -54.527 -27.001 1.00 48.03 173 LYS A N 1
ATOM 1292 C CA . LYS A 1 173 ? 0.963 -53.771 -27.769 1.00 48.03 173 LYS A CA 1
ATOM 1293 C C . LYS A 1 173 ? 1.439 -52.420 -28.323 1.00 48.03 173 LYS A C 1
ATOM 1295 O O . LYS A 1 173 ? 0.622 -51.609 -28.751 1.00 48.03 173 LYS A O 1
ATOM 1300 N N . CYS A 1 174 ? 2.747 -52.159 -28.358 1.00 40.91 174 CYS A N 1
ATOM 1301 C CA . CYS A 1 174 ? 3.279 -50.902 -28.891 1.00 40.91 174 CYS A CA 1
ATOM 1302 C C . CYS A 1 174 ? 3.547 -51.004 -30.406 1.00 40.91 174 CYS A C 1
ATOM 1304 O O . CYS A 1 174 ? 4.620 -51.412 -30.847 1.00 40.91 174 CYS A O 1
ATOM 1306 N N . GLY A 1 175 ? 2.553 -50.649 -31.225 1.00 50.47 175 GLY A N 1
ATOM 1307 C CA . GLY A 1 175 ? 2.742 -50.444 -32.664 1.00 50.47 175 GLY A CA 1
ATOM 1308 C C . GLY A 1 175 ? 3.603 -49.206 -32.956 1.00 50.47 175 GLY A C 1
ATOM 1309 O O . GLY A 1 175 ? 3.617 -48.252 -32.180 1.00 50.47 175 GLY A O 1
ATOM 1310 N N . ARG A 1 176 ? 4.290 -49.207 -34.108 1.00 51.09 176 ARG A N 1
ATOM 1311 C CA . ARG A 1 176 ? 5.388 -48.303 -34.544 1.00 51.09 176 ARG A CA 1
ATOM 1312 C C . ARG A 1 176 ? 5.107 -46.784 -34.572 1.00 51.09 176 ARG A C 1
ATOM 1314 O O . ARG A 1 176 ? 5.923 -46.034 -35.095 1.00 51.09 176 ARG A O 1
ATOM 1321 N N . ILE A 1 177 ? 3.967 -46.327 -34.057 1.00 51.00 177 ILE A N 1
ATOM 1322 C CA . ILE A 1 177 ? 3.512 -44.928 -34.093 1.00 51.00 177 ILE A CA 1
ATOM 1323 C C . ILE A 1 177 ? 2.844 -44.471 -32.783 1.00 51.00 177 ILE A C 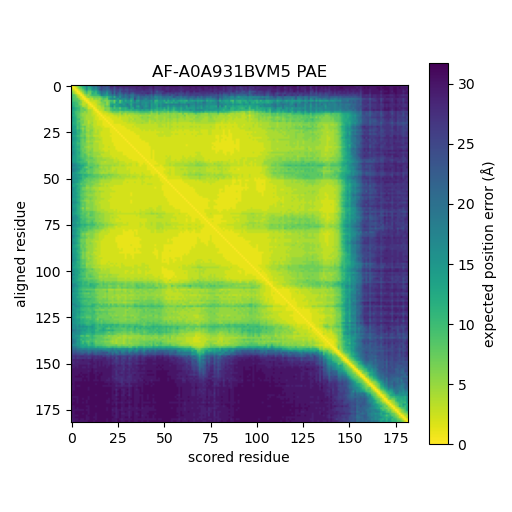1
ATOM 1325 O O . ILE A 1 177 ? 2.061 -43.525 -32.790 1.00 51.00 177 ILE A O 1
ATOM 1329 N N . GLY A 1 178 ? 3.141 -45.129 -31.656 1.00 48.66 178 GLY A N 1
ATOM 1330 C CA . GLY A 1 178 ? 3.010 -44.535 -30.318 1.00 48.66 178 GLY A CA 1
ATOM 1331 C C . GLY A 1 178 ? 1.638 -43.968 -29.925 1.00 48.66 178 GLY A C 1
ATOM 1332 O O . GLY A 1 178 ? 1.584 -43.063 -29.099 1.00 48.66 178 GLY A O 1
ATOM 1333 N N . ARG A 1 179 ? 0.527 -44.467 -30.481 1.00 43.56 179 ARG A N 1
ATOM 1334 C CA . ARG A 1 179 ? -0.817 -44.196 -29.944 1.00 43.56 179 ARG A CA 1
ATOM 1335 C C . ARG A 1 179 ? -1.346 -45.441 -29.252 1.00 43.56 179 ARG A C 1
ATOM 1337 O O . ARG A 1 179 ? -1.443 -46.490 -29.886 1.00 43.56 179 ARG A O 1
ATOM 1344 N N . CYS A 1 180 ? -1.732 -45.305 -27.986 1.00 36.47 180 CYS A N 1
ATOM 1345 C CA . CYS A 1 180 ? -2.563 -46.295 -27.311 1.00 36.47 180 CYS A CA 1
ATOM 1346 C C . CYS A 1 180 ? -3.908 -46.372 -28.050 1.00 36.47 180 CYS A C 1
ATOM 1348 O O . CYS A 1 180 ? -4.644 -45.386 -28.092 1.00 36.47 180 CYS A O 1
ATOM 1350 N N . GLN A 1 181 ? -4.209 -47.509 -28.677 1.00 49.41 181 GLN A N 1
ATOM 1351 C CA . GLN A 1 181 ? -5.594 -47.852 -29.006 1.00 49.41 181 GLN A CA 1
ATOM 1352 C C . GLN A 1 181 ? -6.263 -48.356 -27.718 1.00 49.41 181 GLN A C 1
ATOM 1354 O O . GLN A 1 181 ? -5.574 -48.955 -26.893 1.00 49.41 181 GLN A O 1
ATOM 1359 N N . GLY A 1 182 ? -7.543 -48.006 -27.543 1.00 43.97 182 GLY A N 1
ATOM 1360 C CA . GLY A 1 182 ? -8.296 -48.076 -26.280 1.00 43.97 182 GLY A CA 1
ATOM 1361 C C . GLY A 1 182 ? -8.297 -49.414 -25.554 1.00 43.97 182 GLY A C 1
ATOM 1362 O O . GLY A 1 182 ? -8.136 -50.466 -26.212 1.00 43.97 182 GLY A O 1
#

Foldseek 3Di:
DDDDPDDPCVVVVVPDDPCVVDDCVLVVLLVVLQVVVCVVPNHPVCLVQNDEPVVLVVLLVVLVVCVQVPNQADPVRRGGSSSSNSNSVVSQVVRVVSVRYPYPDDDDDCVVVVCVVVVVVVVVVCVVCVVDDDDDDDPVPDPVCVPDPPPPPPPPPPDDDDPDDDDDPDPPPDDPPDDDDD

InterPro domains:
  IPR044038 dATP/dGTP diphosphohydrolase, N-terminal [PF18909] (7-105)